Protein AF-A0A838UU83-F1 (afdb_monomer)

Structure (mmCIF, N/CA/C/O backbone):
data_AF-A0A838UU83-F1
#
_entry.id   AF-A0A838UU83-F1
#
loop_
_atom_site.group_PDB
_atom_site.id
_atom_site.type_symbol
_atom_site.label_atom_id
_atom_site.label_alt_id
_atom_site.label_comp_id
_atom_site.label_asym_id
_atom_site.label_entity_id
_atom_site.label_seq_id
_atom_site.pdbx_PDB_ins_code
_atom_site.Cartn_x
_atom_site.Cartn_y
_atom_site.Cartn_z
_atom_site.occupancy
_atom_site.B_iso_or_equiv
_atom_site.auth_seq_id
_atom_site.auth_comp_id
_atom_site.auth_asym_id
_atom_site.auth_atom_id
_atom_site.pdbx_PDB_m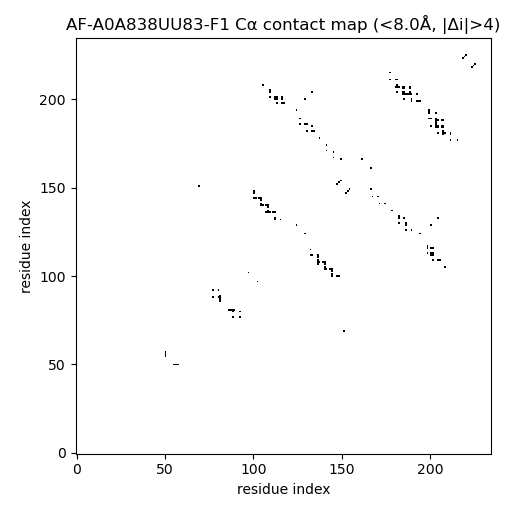odel_num
ATOM 1 N N . MET A 1 1 ? -20.419 -46.105 94.445 1.00 44.00 1 MET A N 1
ATOM 2 C CA . MET A 1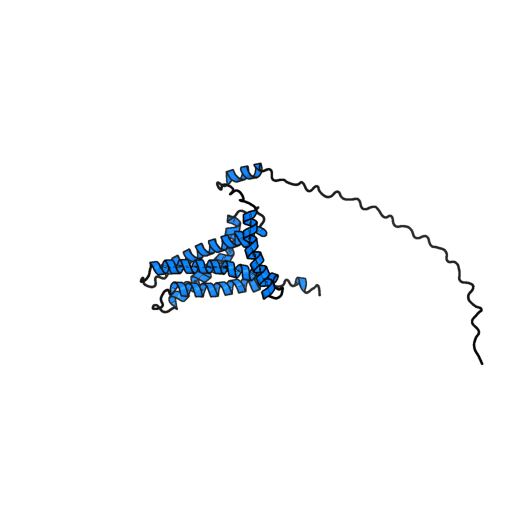 1 ? -21.006 -45.658 93.164 1.00 44.00 1 MET A CA 1
ATOM 3 C C . MET A 1 1 ? -21.723 -44.344 93.479 1.00 44.00 1 MET A C 1
ATOM 5 O O . MET A 1 1 ? -22.830 -44.403 93.978 1.00 44.00 1 MET A O 1
ATOM 9 N N . ARG A 1 2 ? -21.019 -43.233 93.752 1.00 50.91 2 ARG A N 1
ATOM 10 C CA . ARG A 1 2 ? -20.405 -42.215 92.862 1.00 50.91 2 ARG A CA 1
ATOM 11 C C . ARG A 1 2 ? -21.335 -41.775 91.721 1.00 50.91 2 ARG A C 1
ATOM 13 O O . ARG A 1 2 ? -21.784 -42.662 91.003 1.00 50.91 2 ARG A O 1
ATOM 20 N N . VAL A 1 3 ? -21.501 -40.445 91.600 1.00 49.56 3 VAL A N 1
ATOM 21 C CA . VAL A 1 3 ? -22.247 -39.595 90.633 1.00 49.56 3 VAL A CA 1
ATOM 22 C C . VAL A 1 3 ? -23.383 -38.810 91.341 1.00 49.56 3 VAL A C 1
ATOM 24 O O . VAL A 1 3 ? -24.413 -39.406 91.635 1.00 49.56 3 VAL A O 1
ATOM 27 N N . ASP A 1 4 ? -23.145 -37.632 91.953 1.00 54.00 4 ASP A N 1
ATOM 28 C CA . ASP A 1 4 ? -22.994 -36.224 91.444 1.00 54.00 4 ASP A CA 1
ATOM 29 C C . ASP A 1 4 ? -24.319 -35.461 91.734 1.00 54.00 4 ASP A C 1
ATOM 31 O O . ASP A 1 4 ? -25.368 -35.874 91.253 1.00 54.00 4 ASP A O 1
ATOM 35 N N . ASP A 1 5 ? -24.489 -34.476 92.630 1.00 55.25 5 A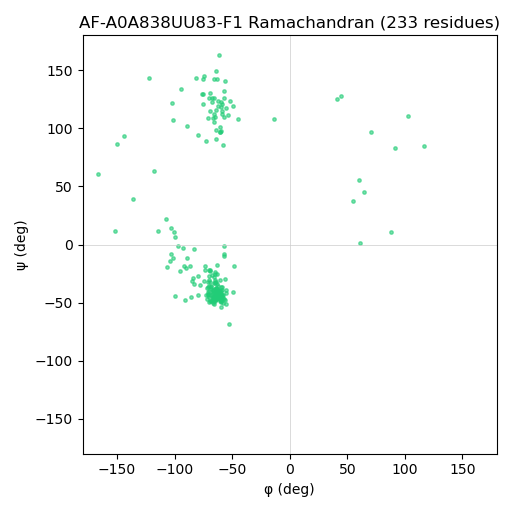SP A N 1
ATOM 36 C CA . ASP A 1 5 ? -23.785 -33.232 93.027 1.00 55.25 5 ASP A CA 1
ATOM 37 C C . ASP A 1 5 ? -23.616 -32.166 91.932 1.00 55.25 5 ASP A C 1
ATOM 39 O O . ASP A 1 5 ? -22.505 -31.734 91.667 1.00 55.25 5 ASP A O 1
ATOM 43 N N . GLU A 1 6 ? -24.715 -31.719 91.298 1.00 50.38 6 GLU A N 1
ATOM 44 C CA . GLU A 1 6 ? -24.680 -30.532 90.410 1.00 50.38 6 GLU A CA 1
ATOM 45 C C . GLU A 1 6 ? -25.988 -29.708 90.273 1.00 50.38 6 GLU A C 1
ATOM 47 O O . GLU A 1 6 ? -26.067 -28.808 89.442 1.00 50.38 6 GLU A O 1
ATOM 52 N N . THR A 1 7 ? -27.033 -29.901 91.088 1.00 53.72 7 THR A N 1
ATOM 53 C CA . THR A 1 7 ? -28.335 -29.218 90.857 1.00 53.72 7 THR A CA 1
ATOM 54 C C . THR A 1 7 ? -28.657 -28.018 91.752 1.00 53.72 7 THR A C 1
ATOM 56 O O . THR A 1 7 ? -29.792 -27.545 91.754 1.00 53.72 7 THR A O 1
ATOM 59 N N . ARG A 1 8 ? -27.692 -27.445 92.488 1.00 48.34 8 ARG A N 1
ATOM 60 C CA . ARG A 1 8 ? -28.005 -26.355 93.439 1.00 48.34 8 ARG A CA 1
ATOM 61 C C . ARG A 1 8 ? -27.056 -25.161 93.452 1.00 48.34 8 ARG A C 1
ATOM 63 O O . ARG A 1 8 ? -26.807 -24.610 94.516 1.00 48.34 8 ARG A O 1
ATOM 70 N N . LYS A 1 9 ? -26.556 -24.704 92.301 1.00 50.53 9 LYS A N 1
ATOM 71 C CA . LYS A 1 9 ? -25.885 -23.391 92.195 1.00 50.53 9 LYS A CA 1
ATOM 72 C C . LYS A 1 9 ? -26.058 -22.779 90.806 1.00 50.53 9 LYS A C 1
ATOM 74 O O . LYS A 1 9 ? -25.192 -22.951 89.962 1.00 50.53 9 LYS A O 1
ATOM 79 N N . ARG A 1 10 ? -27.156 -22.051 90.573 1.00 51.22 10 ARG A N 1
ATOM 80 C CA . ARG A 1 10 ? -27.273 -21.022 89.512 1.00 51.22 10 ARG A CA 1
ATOM 81 C C . ARG A 1 10 ? -28.525 -20.163 89.728 1.00 51.22 10 ARG A C 1
ATOM 83 O O . ARG A 1 10 ? -29.433 -20.092 88.913 1.00 51.22 10 ARG A O 1
ATOM 90 N N . GLN A 1 11 ? -28.554 -19.498 90.873 1.00 53.12 11 GLN A N 1
ATOM 91 C CA . GLN A 1 11 ? -29.286 -18.250 91.058 1.00 53.12 11 GLN A CA 1
ATOM 92 C C . GLN A 1 11 ? -28.248 -17.221 91.511 1.00 53.12 11 GLN A C 1
ATOM 94 O O . GLN A 1 11 ? -27.350 -17.574 92.272 1.00 53.12 11 GLN A O 1
ATOM 99 N N . VAL A 1 12 ? -28.403 -15.978 91.050 1.00 57.91 12 VAL A N 1
ATOM 100 C CA . VAL A 1 12 ? -27.569 -14.788 91.322 1.00 57.91 12 VAL A CA 1
ATOM 101 C C . VAL A 1 12 ? -26.422 -14.536 90.325 1.00 57.91 12 VAL A C 1
ATOM 103 O O . VAL A 1 12 ? -25.267 -14.831 90.601 1.00 57.91 12 VAL A O 1
ATOM 106 N N . VAL A 1 13 ? -26.749 -13.885 89.200 1.00 58.03 13 VAL A N 1
ATOM 107 C CA . VAL A 1 13 ? -25.916 -12.848 88.542 1.00 58.03 13 VAL A CA 1
ATOM 108 C C . VAL A 1 13 ? -26.903 -11.818 87.965 1.00 58.03 13 VAL A C 1
ATOM 110 O O . VAL A 1 13 ? -27.652 -12.125 87.048 1.00 58.03 13 VAL A O 1
ATOM 113 N N . SER A 1 14 ? -27.201 -10.763 88.724 1.00 60.84 14 SER A N 1
ATOM 114 C CA . SER A 1 14 ? -26.677 -9.396 88.559 1.00 60.84 14 SER A CA 1
ATOM 115 C C . SER A 1 14 ? -27.219 -8.676 87.315 1.00 60.84 14 SER A C 1
ATOM 117 O O . SER A 1 14 ? -26.734 -8.851 86.200 1.00 60.84 14 SER A O 1
ATOM 119 N N . GLN A 1 15 ? -28.259 -7.866 87.541 1.00 57.16 15 GLN A N 1
ATOM 120 C CA . GLN A 1 15 ? -28.757 -6.864 86.604 1.00 57.16 15 GLN A CA 1
ATOM 121 C C . GLN A 1 15 ? -27.666 -5.805 86.395 1.00 57.16 15 GLN A C 1
ATOM 123 O O . GLN A 1 15 ? -27.293 -5.104 87.334 1.00 57.16 15 GLN A O 1
ATOM 128 N N . MET A 1 16 ? -27.147 -5.702 85.170 1.00 55.59 16 MET A N 1
ATOM 129 C CA . MET A 1 16 ? -26.251 -4.616 84.776 1.00 55.59 16 MET A CA 1
ATOM 130 C C . MET A 1 16 ? -27.049 -3.351 84.410 1.00 55.59 16 MET A C 1
ATOM 132 O O . MET A 1 16 ? -28.100 -3.466 83.775 1.00 55.59 16 MET A O 1
ATOM 136 N N . PRO A 1 17 ? -26.546 -2.147 84.739 1.00 59.41 17 PRO A N 1
ATOM 137 C CA . PRO A 1 17 ? -27.129 -0.889 84.290 1.00 59.41 17 PRO A CA 1
ATOM 138 C C . PRO A 1 17 ? -26.894 -0.706 82.786 1.00 59.41 17 PRO A C 1
ATOM 140 O O . PRO A 1 17 ? -25.760 -0.756 82.309 1.00 59.41 17 PRO A O 1
ATOM 143 N N . THR A 1 18 ? -27.962 -0.463 82.032 1.00 63.06 18 THR A N 1
ATOM 144 C CA . THR A 1 18 ? -27.899 -0.072 80.620 1.00 63.06 18 THR A CA 1
ATOM 145 C C . THR A 1 18 ? -27.278 1.317 80.485 1.00 63.06 18 THR A C 1
ATOM 147 O O . THR A 1 18 ? -27.899 2.321 80.834 1.00 63.06 18 THR A O 1
ATOM 150 N N . ALA A 1 19 ? -26.050 1.371 79.971 1.00 59.06 19 ALA A N 1
ATOM 151 C CA . ALA A 1 19 ? -25.401 2.603 79.550 1.00 59.06 19 ALA A CA 1
ATOM 152 C C . ALA A 1 19 ? -26.121 3.184 78.319 1.00 59.06 19 ALA A C 1
ATOM 154 O O . ALA A 1 19 ? -26.316 2.502 77.312 1.00 59.06 19 ALA A O 1
ATOM 155 N N . HIS A 1 20 ? -26.518 4.451 78.416 1.00 66.69 20 HIS A N 1
ATOM 156 C CA . HIS A 1 20 ? -27.130 5.217 77.337 1.00 66.69 20 HIS A CA 1
ATOM 157 C C . HIS A 1 20 ? -26.062 5.532 76.279 1.00 66.69 20 HIS A C 1
ATOM 159 O O . HIS A 1 20 ? -25.162 6.336 76.511 1.00 66.69 20 HIS A O 1
ATOM 165 N N . VAL A 1 21 ? -26.145 4.886 75.116 1.00 70.50 21 VAL A N 1
ATOM 166 C CA . VAL A 1 21 ? -25.323 5.230 73.946 1.00 70.50 21 VAL A CA 1
ATOM 167 C C . VAL A 1 21 ? -25.902 6.511 73.326 1.00 70.50 21 VAL A C 1
ATOM 169 O O . VAL A 1 21 ? -27.119 6.568 73.120 1.00 70.50 21 VAL A O 1
ATOM 172 N N . PRO A 1 22 ? -25.102 7.558 73.058 1.00 67.81 22 PRO A N 1
ATOM 173 C CA . PRO A 1 22 ? -25.578 8.736 72.348 1.00 67.81 22 PRO A CA 1
ATOM 174 C C . PRO A 1 22 ? -25.725 8.411 70.856 1.00 67.81 22 PRO A C 1
ATOM 176 O O . PRO A 1 22 ? -24.818 7.866 70.228 1.00 67.81 22 PRO A O 1
ATOM 179 N N . VAL A 1 23 ? -26.896 8.729 70.308 1.00 70.00 23 VAL A N 1
ATOM 180 C CA . VAL A 1 23 ? -27.219 8.606 68.883 1.00 70.00 23 VAL A CA 1
ATOM 181 C C . VAL A 1 23 ? -26.374 9.626 68.109 1.00 70.00 23 VAL A C 1
ATOM 183 O O . VAL A 1 23 ? -26.459 10.814 68.423 1.00 70.00 23 VAL A O 1
ATOM 186 N N . PRO A 1 24 ? -25.548 9.218 67.129 1.00 61.06 24 PRO A N 1
ATOM 187 C CA . PRO A 1 24 ? -24.877 10.170 66.258 1.00 61.06 24 PRO A CA 1
ATOM 188 C C . PRO A 1 24 ? -25.908 10.831 65.339 1.00 61.06 24 PRO A C 1
ATOM 190 O O . PRO A 1 24 ? -26.722 10.154 64.711 1.00 61.06 24 PRO A O 1
ATOM 193 N N . ASP A 1 25 ? -25.856 12.158 65.289 1.00 65.94 25 ASP A N 1
ATOM 194 C CA . ASP A 1 25 ? -26.671 13.026 64.442 1.00 65.94 25 ASP A CA 1
ATOM 195 C C . ASP A 1 25 ? -26.434 12.675 62.962 1.00 65.94 25 ASP A C 1
ATOM 197 O O . ASP A 1 25 ? -25.437 13.063 62.345 1.00 65.94 25 ASP A O 1
ATOM 201 N N . VAL A 1 26 ? -27.323 11.862 62.390 1.00 62.97 26 VAL A N 1
ATOM 202 C CA . VAL A 1 26 ? -27.323 11.557 60.959 1.00 62.97 26 VAL A CA 1
ATOM 203 C C . VAL A 1 26 ? -27.986 12.733 60.254 1.00 62.97 26 VAL A C 1
ATOM 205 O O . VAL A 1 26 ? -29.207 12.790 60.121 1.00 62.97 26 VAL A O 1
ATOM 208 N N . MET A 1 27 ? -27.169 13.683 59.794 1.00 62.59 27 MET A N 1
ATOM 209 C CA . MET A 1 27 ? -27.617 14.664 58.809 1.00 62.59 27 MET A CA 1
ATOM 210 C C . MET A 1 27 ? -28.133 13.932 57.559 1.00 62.59 27 MET A C 1
ATOM 212 O O . MET A 1 27 ? -27.445 13.040 57.047 1.00 62.59 27 MET A O 1
ATOM 216 N N . PRO A 1 28 ? -29.320 14.284 57.035 1.00 67.06 28 PRO A N 1
ATOM 217 C CA . PRO A 1 28 ? -29.795 13.721 55.784 1.00 67.06 28 PRO A CA 1
ATOM 218 C C . PRO A 1 28 ? -28.879 14.170 54.633 1.00 67.06 28 PRO A C 1
ATOM 220 O O . PRO A 1 28 ? -28.428 15.318 54.620 1.00 67.06 28 PRO A O 1
ATOM 223 N N . PRO A 1 29 ? -28.601 13.301 53.646 1.00 61.19 29 PRO A N 1
ATOM 224 C CA . PRO A 1 29 ? -27.870 13.700 52.457 1.00 61.19 29 PRO A CA 1
ATOM 225 C C . PRO A 1 29 ? -28.709 14.710 51.672 1.00 61.19 29 PRO A C 1
ATOM 227 O O . PRO A 1 29 ? -29.737 14.379 51.079 1.00 61.19 29 PRO A O 1
ATOM 230 N N . GLU A 1 30 ? -28.251 15.955 51.684 1.00 53.06 30 GLU A N 1
ATOM 231 C CA . GLU A 1 30 ? -28.706 17.017 50.804 1.00 53.06 30 GLU A CA 1
ATOM 232 C C . GLU A 1 30 ? -28.509 16.555 49.352 1.00 53.06 30 GLU A C 1
ATOM 234 O O . GLU A 1 30 ? -27.392 16.359 48.865 1.00 53.06 30 GLU A O 1
ATOM 239 N N . LEU A 1 31 ? -29.626 16.291 48.673 1.00 53.84 31 LEU A N 1
ATOM 240 C CA . LEU A 1 31 ? -29.666 15.938 47.262 1.00 53.84 31 LEU A CA 1
ATOM 241 C C . LEU A 1 31 ? -29.153 17.128 46.447 1.00 53.84 31 LEU A C 1
ATOM 243 O O . LEU A 1 31 ? -29.896 18.060 46.144 1.00 53.84 31 LEU A O 1
ATOM 247 N N . VAL A 1 32 ? -27.878 17.072 46.067 1.00 56.34 32 VAL A N 1
ATOM 248 C CA . VAL A 1 32 ? -27.288 17.959 45.063 1.00 56.34 32 VAL A CA 1
ATOM 249 C C . VAL A 1 32 ? -28.123 17.835 43.780 1.00 56.34 32 VAL A C 1
ATOM 251 O O . VAL A 1 32 ? -28.183 16.745 43.202 1.00 56.34 32 VAL A O 1
ATOM 254 N N . PRO A 1 33 ? -28.775 18.908 43.296 1.00 49.81 33 PRO A N 1
ATOM 255 C CA . PRO A 1 33 ? -29.566 18.837 42.082 1.00 49.81 33 PRO A CA 1
ATOM 256 C C . PRO A 1 33 ? -28.632 18.557 40.906 1.00 49.81 33 PRO A C 1
ATOM 258 O O . PRO A 1 33 ? -27.797 19.376 40.515 1.00 49.81 33 PRO A O 1
ATOM 261 N N . THR A 1 34 ? -28.778 17.366 40.331 1.00 47.66 34 THR A N 1
ATOM 262 C CA . THR A 1 34 ? -28.104 16.957 39.106 1.00 47.66 34 THR A CA 1
ATOM 263 C C . THR A 1 34 ? -28.380 17.979 38.011 1.00 47.66 34 THR A C 1
ATOM 265 O O . THR A 1 34 ? -29.500 18.129 37.523 1.00 47.66 34 THR A O 1
ATOM 268 N N . ARG A 1 35 ? -27.311 18.692 37.654 1.00 47.50 35 ARG A N 1
ATOM 269 C CA . ARG A 1 35 ? -27.057 19.409 36.405 1.00 47.50 35 ARG A CA 1
ATOM 270 C C . ARG A 1 35 ? -28.042 19.008 35.301 1.00 47.50 35 ARG A C 1
ATOM 272 O O . ARG A 1 35 ? -27.937 17.919 34.741 1.00 47.50 35 ARG A O 1
ATOM 279 N N . LYS A 1 36 ? -28.972 19.913 34.970 1.00 45.03 36 LYS A N 1
ATOM 280 C CA . LYS A 1 36 ? -29.827 19.831 33.778 1.00 45.03 36 LYS A CA 1
ATOM 281 C C . LYS A 1 36 ? -28.965 19.446 32.571 1.00 45.03 36 LYS A C 1
ATOM 283 O O . LYS A 1 36 ? -28.195 20.269 32.073 1.00 45.03 36 LYS A O 1
ATOM 288 N N . LEU A 1 37 ? -29.112 18.214 32.087 1.00 44.28 37 LEU A N 1
ATOM 289 C CA . LEU A 1 37 ? -28.731 17.839 30.731 1.00 44.28 37 LEU A CA 1
ATOM 290 C C . LEU A 1 37 ? -29.632 18.646 29.797 1.00 44.28 37 LEU A C 1
ATOM 292 O O . LEU A 1 37 ? -30.751 18.257 29.477 1.00 44.28 37 LEU A O 1
ATOM 296 N N . ARG A 1 38 ? -29.157 19.835 29.418 1.00 42.41 38 ARG A N 1
ATOM 297 C CA . ARG A 1 38 ? -29.704 20.604 28.306 1.00 42.41 38 ARG A CA 1
ATOM 298 C C . ARG A 1 38 ? -29.536 19.716 27.075 1.00 42.41 38 ARG A C 1
ATOM 300 O O . ARG A 1 38 ? -28.431 19.589 26.556 1.00 42.41 38 ARG A O 1
ATOM 307 N N . SER A 1 39 ? -30.619 19.069 26.650 1.00 46.62 39 SER A N 1
ATOM 308 C CA . SER A 1 39 ? -30.691 18.402 25.357 1.00 46.62 39 SER A CA 1
ATOM 309 C C . SER A 1 39 ? -30.482 19.471 24.290 1.00 46.62 39 SER A C 1
ATOM 311 O O . SER A 1 39 ? -31.401 20.216 23.945 1.00 46.62 39 SER A O 1
ATOM 313 N N . ILE A 1 40 ? -29.252 19.602 23.808 1.00 44.59 40 ILE A N 1
ATOM 314 C CA . ILE A 1 40 ? -28.975 20.361 22.599 1.00 44.59 40 ILE A CA 1
ATOM 315 C C . ILE A 1 40 ? -29.512 19.486 21.468 1.00 44.59 40 ILE A C 1
ATOM 317 O O . ILE A 1 40 ? -28.822 18.605 20.964 1.00 44.59 40 ILE A O 1
ATOM 321 N N . ARG A 1 41 ? -30.795 19.669 21.133 1.00 46.22 41 ARG A N 1
ATOM 322 C CA . ARG A 1 41 ? -31.292 19.306 19.807 1.00 46.22 41 ARG A CA 1
ATOM 323 C C . ARG A 1 41 ? -30.515 20.192 18.836 1.00 46.22 41 ARG A C 1
ATOM 325 O O . ARG A 1 41 ? -30.627 21.409 18.977 1.00 46.22 41 ARG A O 1
ATOM 332 N N . PRO A 1 42 ? -29.737 19.638 17.896 1.00 46.56 42 PRO A N 1
ATOM 333 C CA . PRO A 1 42 ? -29.217 20.446 16.811 1.00 46.56 42 PRO A CA 1
ATOM 334 C C . PRO A 1 42 ? -30.427 20.891 15.986 1.00 46.56 42 PRO A C 1
ATOM 336 O O . PRO A 1 42 ? -31.076 20.091 15.313 1.00 46.56 42 PRO A O 1
ATOM 339 N N . THR A 1 43 ? -30.800 22.157 16.124 1.00 50.25 43 THR A N 1
ATOM 340 C CA . THR A 1 43 ? -31.717 22.831 15.212 1.00 50.25 43 THR A CA 1
ATOM 341 C C . THR A 1 43 ? -31.043 22.846 13.845 1.00 50.25 43 THR A C 1
ATOM 343 O O . THR A 1 43 ? -29.907 23.298 13.720 1.00 50.25 43 THR A O 1
ATOM 346 N N . GLY A 1 44 ? -31.708 22.289 12.826 1.00 45.12 44 GLY A N 1
ATOM 347 C CA . GLY A 1 44 ? -31.152 22.074 11.479 1.00 45.12 44 GLY A CA 1
ATOM 348 C C . GLY A 1 44 ? -30.623 23.332 10.774 1.00 45.12 44 GLY A C 1
ATOM 349 O O . GLY A 1 44 ? -29.952 23.227 9.752 1.00 45.12 44 GLY A O 1
ATOM 350 N N . GLU A 1 45 ? -30.856 24.510 11.344 1.00 48.47 45 GLU A N 1
ATOM 351 C CA . GLU A 1 45 ? -30.339 25.796 10.881 1.00 48.47 45 GLU A CA 1
ATOM 352 C C . GLU A 1 45 ? -28.820 25.933 11.094 1.00 48.47 45 GLU A C 1
ATOM 354 O O . GLU A 1 45 ? -28.120 26.417 10.205 1.00 48.47 45 GLU A O 1
ATOM 359 N N . ASP A 1 46 ? -28.261 25.381 12.179 1.00 41.94 46 ASP A N 1
ATOM 360 C CA . ASP A 1 46 ? -26.814 25.470 12.461 1.00 41.94 46 ASP A CA 1
ATOM 361 C C . ASP A 1 46 ? -25.974 24.641 11.474 1.00 41.94 46 ASP A C 1
ATOM 363 O O . ASP A 1 46 ? -24.787 24.895 11.255 1.00 41.94 46 ASP A O 1
ATOM 367 N N . THR A 1 47 ? -26.599 23.647 10.834 1.00 49.28 47 THR A N 1
ATOM 368 C CA . THR A 1 47 ? -25.942 22.787 9.835 1.00 49.28 47 THR A CA 1
ATOM 369 C C . THR A 1 47 ? -25.851 23.481 8.473 1.00 49.28 47 THR A C 1
ATOM 371 O O . THR A 1 47 ? -24.925 23.221 7.706 1.00 49.28 47 THR A O 1
ATOM 374 N N . LEU A 1 48 ? -26.778 24.402 8.186 1.00 47.66 48 LEU A N 1
ATOM 375 C CA . LEU A 1 48 ? -26.813 25.181 6.947 1.00 47.66 48 LEU A CA 1
ATOM 376 C C . LEU A 1 48 ? -25.796 26.330 6.958 1.00 47.66 48 LEU A C 1
ATOM 378 O O . LEU A 1 48 ? -25.178 26.605 5.932 1.00 47.66 48 LEU A O 1
ATOM 382 N N . VAL A 1 49 ? -25.549 26.953 8.113 1.00 49.72 49 VAL A N 1
ATOM 383 C CA . VAL A 1 49 ? -24.596 28.075 8.220 1.00 49.72 49 VAL A CA 1
ATOM 384 C C . VAL A 1 49 ? -23.139 27.607 8.071 1.00 49.72 49 VAL A C 1
ATOM 386 O O . VAL A 1 49 ? -22.337 28.271 7.417 1.00 49.72 49 VAL A O 1
ATOM 389 N N . LEU A 1 50 ? -22.793 26.420 8.584 1.00 42.00 50 LEU A N 1
ATOM 390 C CA . LEU A 1 50 ? -21.456 25.822 8.413 1.00 42.00 50 LEU A CA 1
ATOM 391 C C . LEU A 1 50 ? -21.198 25.279 6.993 1.00 42.00 50 LEU A C 1
ATOM 393 O O . LEU A 1 50 ? -20.042 25.170 6.579 1.00 42.00 50 LEU A O 1
ATOM 397 N N . ALA A 1 51 ? -22.251 24.980 6.225 1.00 42.75 51 ALA A N 1
ATOM 398 C CA . ALA A 1 51 ? -22.149 24.528 4.836 1.00 42.75 51 ALA A CA 1
ATOM 399 C C . ALA A 1 51 ? -21.700 25.645 3.876 1.00 42.75 51 ALA A C 1
ATOM 401 O O . ALA A 1 51 ? -20.966 25.379 2.924 1.00 42.75 51 ALA A O 1
ATOM 402 N N . GLY A 1 52 ? -22.074 26.899 4.152 1.00 39.97 52 GLY A N 1
ATOM 403 C CA . GLY A 1 52 ? -21.756 28.043 3.291 1.00 39.97 52 GLY A CA 1
ATOM 404 C C . GLY A 1 52 ? -20.272 28.430 3.253 1.00 39.97 52 GLY A C 1
ATOM 405 O O . GLY A 1 52 ? -19.825 29.020 2.276 1.00 39.97 52 GLY A O 1
ATOM 406 N N . ILE A 1 53 ? -19.488 28.072 4.277 1.00 43.81 53 ILE A N 1
ATOM 407 C CA . ILE A 1 53 ? -18.089 28.525 4.422 1.00 43.81 53 ILE A CA 1
ATOM 408 C C . ILE A 1 53 ? -17.086 27.546 3.779 1.00 43.81 53 ILE A C 1
ATOM 410 O O . ILE A 1 53 ? -15.958 27.927 3.481 1.00 43.81 53 ILE A O 1
ATOM 414 N N . SER A 1 54 ? -17.474 26.289 3.525 1.00 43.62 54 SER A N 1
ATOM 415 C CA . SER A 1 54 ? -16.538 25.256 3.045 1.00 43.62 54 SER A CA 1
ATOM 416 C C . SER A 1 54 ? -16.628 24.928 1.553 1.00 43.62 54 SER A C 1
ATOM 418 O O . SER A 1 54 ? -15.797 24.166 1.069 1.00 43.62 54 SER A O 1
ATOM 420 N N . GLY A 1 55 ? -17.620 25.450 0.817 1.00 35.62 55 GLY A N 1
ATOM 421 C CA . GLY A 1 55 ? -17.840 25.113 -0.602 1.00 35.62 55 GLY A CA 1
ATOM 422 C C . GLY A 1 55 ? -18.139 23.627 -0.866 1.00 35.62 55 GLY A C 1
ATOM 423 O O . GLY A 1 55 ? -18.331 23.225 -2.010 1.00 35.62 55 GLY A O 1
ATOM 424 N N . ILE A 1 56 ? -18.201 22.808 0.186 1.00 38.62 56 ILE A N 1
ATOM 425 C CA . ILE A 1 56 ? -18.539 21.393 0.145 1.00 38.62 56 ILE A CA 1
ATOM 426 C C . ILE A 1 56 ? -19.993 21.307 0.585 1.00 38.62 56 ILE A C 1
ATOM 428 O O . ILE A 1 56 ? -20.314 21.485 1.760 1.00 38.62 56 ILE A O 1
ATOM 432 N N . THR A 1 57 ? -20.888 21.042 -0.365 1.00 39.16 57 THR A N 1
ATOM 433 C CA . THR A 1 57 ? -22.278 20.705 -0.054 1.00 39.16 57 THR A CA 1
ATOM 434 C C . THR A 1 57 ? -22.290 19.566 0.971 1.00 39.16 57 THR A C 1
ATOM 436 O O . THR A 1 57 ? -21.692 18.520 0.688 1.00 39.16 57 THR A O 1
ATOM 439 N N . PRO A 1 58 ? -22.931 19.716 2.145 1.00 41.72 58 PRO A N 1
ATOM 440 C CA . PRO A 1 58 ? -23.113 18.604 3.059 1.00 41.72 58 PRO A CA 1
ATOM 441 C C . PRO A 1 58 ? -23.896 17.534 2.307 1.00 41.72 58 PRO A C 1
ATOM 443 O O . PRO A 1 58 ? -25.048 17.737 1.928 1.00 41.72 58 PRO A O 1
ATOM 446 N N . ILE A 1 59 ? -23.237 16.408 2.035 1.00 42.66 59 ILE A N 1
ATOM 447 C CA . ILE A 1 59 ? -23.893 15.246 1.449 1.00 42.66 59 ILE A CA 1
ATOM 448 C C . ILE A 1 59 ? -24.986 14.852 2.449 1.00 42.66 59 ILE A C 1
ATOM 450 O O . ILE A 1 59 ? -24.648 14.554 3.601 1.00 42.66 59 ILE A O 1
ATOM 454 N N . PRO A 1 60 ? -26.278 14.882 2.070 1.00 40.06 60 PRO A N 1
ATOM 455 C CA . PRO A 1 60 ? -27.337 14.448 2.963 1.00 40.06 60 PRO A CA 1
ATOM 456 C C . PRO A 1 60 ? -27.025 13.010 3.372 1.00 40.06 60 PRO A C 1
ATOM 458 O O . PRO A 1 60 ? -26.766 12.159 2.519 1.00 40.06 60 PRO A O 1
ATOM 461 N N . VAL A 1 61 ? -26.978 12.759 4.682 1.00 45.97 61 VAL A N 1
ATOM 462 C CA . VAL A 1 61 ? -26.793 11.418 5.239 1.00 45.97 61 VAL A CA 1
ATOM 463 C C . VAL A 1 61 ? -27.967 10.576 4.752 1.00 45.97 61 VAL A C 1
ATOM 465 O O . VAL A 1 61 ? -29.078 10.653 5.271 1.00 45.97 61 VAL A O 1
ATOM 468 N N . ARG A 1 62 ? -27.718 9.838 3.672 1.00 43.22 62 ARG A N 1
ATOM 469 C CA . ARG A 1 62 ? -28.663 8.939 3.028 1.00 43.22 62 ARG A CA 1
ATOM 470 C C . ARG A 1 62 ? -28.886 7.768 3.988 1.00 43.22 62 ARG A C 1
ATOM 472 O O . ARG A 1 62 ? -27.936 7.080 4.333 1.00 43.22 62 ARG A O 1
ATOM 479 N N . THR A 1 63 ? -30.122 7.675 4.480 1.00 46.62 63 THR A N 1
ATOM 480 C CA . THR A 1 63 ? -30.845 6.494 4.994 1.00 46.62 63 THR A CA 1
ATOM 481 C C . THR A 1 63 ? -30.098 5.479 5.875 1.00 46.62 63 THR A C 1
ATOM 483 O O . THR A 1 63 ? -29.127 4.842 5.488 1.00 46.62 63 THR A O 1
ATOM 486 N N . GLN A 1 64 ? -30.678 5.236 7.054 1.00 40.97 64 GLN A N 1
ATOM 487 C CA . GLN A 1 64 ? -30.329 4.218 8.055 1.00 40.97 64 GLN A CA 1
ATOM 488 C C . GLN A 1 64 ? -30.133 2.790 7.492 1.00 40.97 64 GLN A C 1
ATOM 490 O O . GLN A 1 64 ? -29.464 1.978 8.125 1.00 40.97 64 GLN A O 1
ATOM 495 N N . ASP A 1 65 ? -30.635 2.501 6.291 1.00 40.41 65 ASP A N 1
ATOM 496 C CA . ASP A 1 65 ? -30.464 1.226 5.586 1.00 40.41 65 ASP A CA 1
ATOM 497 C C . ASP A 1 65 ? -29.028 0.983 5.084 1.00 40.41 65 ASP A C 1
ATOM 499 O O . ASP A 1 65 ? -28.552 -0.154 5.121 1.00 40.41 65 ASP A O 1
ATOM 503 N N . ASP A 1 66 ? -28.270 2.037 4.748 1.00 46.00 66 ASP A N 1
ATOM 504 C CA . ASP A 1 66 ? -26.836 1.915 4.425 1.00 46.00 66 ASP A CA 1
ATOM 505 C C . ASP A 1 66 ? -26.020 1.512 5.671 1.00 46.00 66 ASP A C 1
ATOM 507 O O . ASP A 1 66 ? -24.988 0.846 5.575 1.00 46.00 66 ASP A O 1
ATOM 511 N N . LEU A 1 67 ? -26.525 1.849 6.867 1.00 48.06 67 LEU A N 1
ATOM 512 C CA . LEU A 1 67 ? -25.958 1.450 8.159 1.00 48.06 67 LEU A CA 1
ATOM 513 C C . LEU A 1 67 ? -26.141 -0.054 8.437 1.00 48.06 67 LEU A C 1
ATOM 515 O O . LEU A 1 67 ? -25.371 -0.654 9.191 1.00 48.06 67 LEU A O 1
ATOM 519 N N . ILE A 1 68 ? -27.177 -0.667 7.857 1.00 44.34 68 ILE A N 1
ATOM 520 C CA . ILE A 1 68 ? -27.526 -2.071 8.087 1.00 44.34 68 ILE A CA 1
ATOM 521 C C . ILE A 1 68 ? -26.624 -2.975 7.245 1.00 44.34 68 ILE A C 1
ATOM 523 O O . ILE A 1 68 ? -26.099 -3.950 7.787 1.00 44.34 68 ILE A O 1
ATOM 527 N N . ILE A 1 69 ? -26.381 -2.630 5.974 1.00 48.31 69 ILE A N 1
ATOM 528 C CA . ILE A 1 69 ? -25.547 -3.417 5.048 1.00 48.31 69 ILE A CA 1
ATOM 529 C C . ILE A 1 69 ? -24.091 -3.481 5.542 1.00 48.31 69 ILE A C 1
ATOM 531 O O . ILE A 1 69 ? -23.512 -4.570 5.607 1.00 48.31 69 ILE A O 1
ATOM 535 N N . ASP A 1 70 ? -23.543 -2.352 6.005 1.00 57.78 70 ASP A N 1
ATOM 536 C CA . ASP A 1 70 ? -22.153 -2.244 6.475 1.00 57.78 70 ASP A CA 1
ATOM 537 C C . ASP A 1 70 ? -21.888 -3.086 7.748 1.00 57.78 70 ASP A C 1
ATOM 539 O O . ASP A 1 70 ? -20.776 -3.568 7.974 1.00 57.78 70 ASP A O 1
ATOM 543 N N . ALA A 1 71 ? -22.920 -3.369 8.550 1.00 61.69 71 ALA A N 1
ATOM 544 C CA . ALA A 1 71 ? -22.794 -4.205 9.740 1.00 61.69 71 ALA A CA 1
ATOM 545 C C . ALA A 1 71 ? -23.038 -5.707 9.474 1.00 61.69 71 ALA A C 1
ATOM 547 O O . ALA A 1 71 ? -22.608 -6.537 10.272 1.00 61.69 71 ALA A O 1
ATOM 548 N N . VAL A 1 72 ? -23.711 -6.116 8.387 1.00 73.50 72 VAL A N 1
ATOM 549 C CA . VAL A 1 72 ? -24.020 -7.545 8.131 1.00 73.50 72 VAL A CA 1
ATOM 550 C C . VAL A 1 72 ? -22.769 -8.362 7.814 1.00 73.50 72 VAL A C 1
ATOM 552 O O . VAL A 1 72 ? -22.570 -9.415 8.427 1.00 73.50 72 VAL A O 1
ATOM 555 N N . TRP A 1 73 ? -21.912 -7.891 6.906 1.00 75.94 73 TRP A N 1
ATOM 556 C CA . TRP A 1 73 ? -20.665 -8.596 6.590 1.00 75.94 73 TRP A CA 1
ATOM 557 C C . TRP A 1 73 ? -19.731 -8.624 7.806 1.00 75.94 73 TRP A C 1
ATOM 559 O O . TRP A 1 73 ? -19.243 -9.692 8.164 1.00 75.94 73 TRP A O 1
ATOM 569 N N . PHE A 1 74 ? -19.547 -7.493 8.496 1.00 74.69 74 PHE A N 1
ATOM 570 C CA . PHE A 1 74 ? -18.671 -7.414 9.667 1.00 74.69 74 PHE A CA 1
ATOM 571 C C . PHE A 1 74 ? -19.152 -8.322 10.809 1.00 74.69 74 PHE A C 1
ATOM 573 O O . PHE A 1 74 ? -18.350 -9.028 11.420 1.00 74.69 74 PHE A O 1
ATOM 580 N N . ARG A 1 75 ? -20.471 -8.380 11.058 1.00 78.12 75 ARG A N 1
ATOM 581 C CA . ARG A 1 75 ? -21.079 -9.311 12.028 1.00 78.12 75 ARG A CA 1
ATOM 582 C C . ARG A 1 75 ? -20.905 -10.767 11.609 1.00 78.12 75 ARG A C 1
ATOM 584 O O . ARG A 1 75 ? -20.543 -11.590 12.444 1.00 78.12 75 ARG A O 1
ATOM 591 N N . SER A 1 76 ? -21.115 -11.081 10.330 1.00 83.62 76 SER A N 1
ATOM 592 C CA . SER A 1 76 ? -20.900 -12.430 9.787 1.00 83.62 76 SER A CA 1
ATOM 593 C C . SER A 1 76 ? -19.440 -12.862 9.922 1.00 83.62 76 SER A C 1
ATOM 595 O O . SER A 1 76 ? -19.161 -13.981 10.350 1.00 83.62 76 SER A O 1
ATOM 597 N N . PHE A 1 77 ? -18.510 -11.953 9.626 1.00 81.31 77 PHE A N 1
ATOM 598 C CA . PHE A 1 77 ? -17.077 -12.180 9.744 1.00 81.31 77 PHE A CA 1
ATOM 599 C C . PHE A 1 77 ? -16.650 -12.368 11.202 1.00 81.31 77 PHE A C 1
ATOM 601 O O . PHE A 1 77 ? -15.960 -13.335 11.512 1.00 81.31 77 PHE A O 1
ATOM 608 N N . HIS A 1 78 ? -17.126 -11.519 12.116 1.00 78.50 78 HIS A N 1
ATOM 609 C CA . HIS A 1 78 ? -16.877 -11.672 13.548 1.00 78.50 78 HIS A CA 1
ATOM 610 C C . HIS A 1 78 ? -17.431 -13.001 14.080 1.00 78.50 78 HIS A C 1
ATOM 612 O O . HIS A 1 78 ? -16.725 -13.725 14.769 1.00 78.50 78 HIS A O 1
ATOM 618 N N . ALA A 1 79 ? -18.671 -13.362 13.733 1.00 83.31 79 ALA A N 1
ATOM 619 C CA . ALA A 1 79 ? -19.291 -14.616 14.162 1.00 83.31 79 ALA A CA 1
ATOM 620 C C . ALA A 1 79 ? -18.592 -15.856 13.580 1.00 83.31 79 ALA A C 1
ATOM 622 O O . ALA A 1 79 ? -18.550 -16.913 14.210 1.00 83.31 79 ALA A O 1
ATOM 623 N N . TRP A 1 80 ? -18.058 -15.762 12.362 1.00 85.88 80 TRP A N 1
ATOM 624 C CA . TRP A 1 80 ? -17.202 -16.801 11.795 1.00 85.88 80 TRP A CA 1
ATOM 625 C C . TRP A 1 80 ? -15.873 -16.898 12.555 1.00 85.88 80 TRP A C 1
ATOM 627 O O . TRP A 1 80 ? -15.488 -17.988 12.975 1.00 85.88 80 TRP A O 1
ATOM 637 N N . LEU A 1 81 ? -15.217 -15.763 12.806 1.00 82.00 81 LEU A N 1
ATOM 638 C CA . LEU A 1 81 ? -13.943 -15.703 13.517 1.00 82.00 81 LEU A CA 1
ATOM 639 C C . LEU A 1 81 ? -14.063 -16.201 14.960 1.00 82.00 81 LEU A C 1
ATOM 641 O O . LEU A 1 81 ? -13.166 -16.875 15.459 1.00 82.00 81 LEU A O 1
ATOM 645 N N . ASP A 1 82 ? -15.157 -15.886 15.643 1.00 85.06 82 ASP A N 1
ATOM 646 C CA . ASP A 1 82 ? -15.387 -16.293 17.028 1.00 85.06 82 ASP A CA 1
ATOM 647 C C . ASP A 1 82 ? -15.561 -17.807 17.150 1.00 85.06 82 ASP A C 1
ATOM 649 O O . ASP A 1 82 ? -14.952 -18.437 18.018 1.00 85.06 82 ASP A O 1
ATOM 653 N N . ARG A 1 83 ? -16.264 -18.409 16.181 1.00 86.38 83 ARG A N 1
ATOM 654 C CA . ARG A 1 83 ? -16.354 -19.866 16.026 1.00 86.38 83 ARG A CA 1
ATOM 655 C C . ARG A 1 83 ? -14.997 -20.494 15.711 1.00 86.38 83 ARG A C 1
ATOM 657 O O . ARG A 1 83 ? -14.630 -21.481 16.337 1.00 86.38 83 ARG A O 1
ATOM 664 N N . ALA A 1 84 ? -14.238 -19.914 14.783 1.00 86.31 84 ALA A N 1
ATOM 665 C CA . ALA A 1 84 ? -12.939 -20.446 14.370 1.00 86.31 84 ALA A CA 1
ATOM 666 C C . ALA A 1 84 ? -11.853 -20.315 15.456 1.00 86.31 84 ALA A C 1
ATOM 668 O O . ALA A 1 84 ? -10.963 -21.154 15.553 1.00 86.31 84 ALA A O 1
ATOM 669 N N . SER A 1 85 ? -11.914 -19.261 16.273 1.00 83.19 85 SER A N 1
ATOM 670 C CA . SER A 1 85 ? -10.901 -18.941 17.290 1.00 83.19 85 SER A CA 1
ATOM 671 C C . SER A 1 85 ? -11.248 -19.424 18.703 1.00 83.19 85 SER A C 1
ATOM 673 O O . SER A 1 85 ? -10.451 -19.213 19.622 1.00 83.19 85 SER A O 1
ATOM 675 N N . GLY A 1 86 ? -12.417 -20.048 18.889 1.00 83.75 86 GLY A N 1
ATOM 676 C CA . GLY A 1 86 ? -12.879 -20.553 20.183 1.00 83.75 86 GLY A CA 1
ATOM 677 C C . GLY A 1 86 ? -13.111 -19.445 21.216 1.00 83.75 86 GLY A C 1
ATOM 678 O O . GLY A 1 86 ? -12.643 -19.564 22.347 1.00 83.75 86 GLY A O 1
ATOM 679 N N . GLY A 1 87 ? -13.762 -18.342 20.827 1.00 80.06 87 GLY A N 1
ATOM 680 C CA . GLY A 1 87 ? -14.081 -17.228 21.736 1.00 80.06 87 GLY A CA 1
ATOM 681 C C . GLY A 1 87 ? -12.989 -16.157 21.873 1.00 80.06 87 GLY A C 1
ATOM 682 O O . GLY A 1 87 ? -13.034 -15.322 22.777 1.00 80.06 87 GLY A O 1
ATOM 683 N N . ARG A 1 88 ? -11.954 -16.176 21.019 1.00 78.75 88 ARG A N 1
ATOM 684 C CA . ARG A 1 88 ? -10.836 -15.208 21.052 1.00 78.75 88 ARG A CA 1
ATOM 685 C C . ARG A 1 88 ? -10.963 -14.102 20.001 1.00 78.75 88 ARG A C 1
ATOM 687 O O . ARG A 1 88 ? -10.007 -13.338 19.821 1.00 78.75 88 ARG A O 1
ATOM 694 N N . ALA A 1 89 ? -12.116 -13.975 19.339 1.00 75.88 89 ALA A N 1
ATOM 695 C CA . ALA A 1 89 ? -12.311 -13.039 18.232 1.00 75.88 89 ALA A CA 1
ATOM 696 C C . ALA A 1 89 ? -11.965 -11.601 18.614 1.00 75.88 89 ALA A C 1
ATOM 698 O O . ALA A 1 89 ? -11.247 -10.943 17.872 1.00 75.88 89 ALA A O 1
ATOM 699 N N . ALA A 1 90 ? -12.350 -11.142 19.806 1.00 71.25 90 ALA A N 1
ATOM 700 C CA . ALA A 1 90 ? -12.082 -9.774 20.254 1.00 71.25 90 ALA A CA 1
ATOM 701 C C . ALA A 1 90 ? -10.586 -9.385 20.229 1.00 71.25 90 ALA A C 1
ATOM 703 O O . ALA A 1 90 ? -10.257 -8.223 20.000 1.00 71.25 90 ALA A O 1
ATOM 704 N N . LYS A 1 91 ? -9.665 -10.345 20.417 1.00 72.94 91 LYS A N 1
ATOM 705 C CA . LYS A 1 91 ? -8.209 -10.104 20.365 1.00 72.94 91 LYS A CA 1
ATOM 706 C C . LYS A 1 91 ? -7.648 -10.136 18.940 1.00 72.94 91 LYS A C 1
ATOM 708 O O . LYS A 1 91 ? -6.642 -9.488 18.671 1.00 72.94 91 LYS A O 1
ATOM 713 N N . LEU A 1 92 ? -8.270 -10.907 18.047 1.00 73.38 92 LEU A N 1
ATOM 714 C CA . LEU A 1 92 ? -7.810 -11.119 16.669 1.00 73.38 92 LEU A CA 1
ATOM 715 C C . LEU A 1 92 ? -8.494 -10.185 15.662 1.00 73.38 92 LEU A C 1
ATOM 717 O O . LEU A 1 92 ? -7.942 -9.925 14.597 1.00 73.38 92 LEU A O 1
ATOM 721 N N . MET A 1 93 ? -9.671 -9.659 15.998 1.00 75.81 93 MET A N 1
ATOM 722 C CA . MET A 1 93 ? -10.521 -8.888 15.094 1.00 75.81 93 MET A CA 1
ATOM 723 C C . MET A 1 93 ? -9.843 -7.628 14.540 1.00 75.81 93 MET A C 1
ATOM 725 O O . MET A 1 93 ? -9.909 -7.435 13.323 1.00 75.81 93 MET A O 1
ATOM 729 N N . PRO A 1 94 ? -9.151 -6.791 15.344 1.00 72.94 94 PRO A N 1
ATOM 730 C CA . PRO A 1 94 ? -8.486 -5.603 14.806 1.00 72.94 94 PRO A CA 1
ATOM 731 C C . PRO A 1 94 ? -7.367 -5.968 13.827 1.00 72.94 94 PRO A C 1
ATOM 733 O O . PRO A 1 94 ? -7.205 -5.317 12.800 1.00 72.94 94 PRO A O 1
ATOM 736 N N . LEU A 1 95 ? -6.632 -7.045 14.118 1.00 73.69 95 LEU A N 1
ATOM 737 C CA . LEU A 1 95 ? -5.563 -7.541 13.260 1.00 73.69 95 LEU A CA 1
ATOM 738 C C . LEU A 1 95 ? -6.108 -8.070 11.932 1.00 73.69 95 LEU A C 1
ATOM 740 O O . LEU A 1 95 ? -5.614 -7.705 10.871 1.00 73.69 95 LEU A O 1
ATOM 744 N N . LEU A 1 96 ? -7.119 -8.932 11.985 1.00 76.75 96 LEU A N 1
ATOM 745 C CA . LEU A 1 96 ? -7.687 -9.529 10.782 1.00 76.75 96 LEU A CA 1
ATOM 746 C C . LEU A 1 96 ? -8.416 -8.498 9.929 1.00 76.75 96 LEU A C 1
ATOM 748 O O . LEU A 1 96 ? -8.274 -8.526 8.714 1.00 76.75 96 LEU A O 1
ATOM 752 N N . SER A 1 97 ? -9.122 -7.547 10.542 1.00 75.00 97 SER A N 1
ATOM 753 C CA . SER A 1 97 ? -9.735 -6.437 9.804 1.00 75.00 97 SER A CA 1
ATOM 754 C C . SER A 1 97 ? -8.667 -5.573 9.131 1.00 75.00 97 SER A C 1
ATOM 756 O O . SER A 1 97 ? -8.804 -5.250 7.955 1.00 75.00 97 SER A O 1
ATOM 758 N N . PHE A 1 98 ? -7.564 -5.275 9.830 1.00 76.12 98 PHE A N 1
ATOM 759 C CA . PHE A 1 98 ? -6.420 -4.578 9.241 1.00 76.12 98 PHE A CA 1
ATOM 760 C C . PHE A 1 98 ? -5.812 -5.357 8.069 1.00 76.12 98 PHE A C 1
ATOM 762 O O . PHE A 1 98 ? -5.512 -4.763 7.039 1.00 76.12 98 PHE A O 1
ATOM 769 N N . LEU A 1 99 ? -5.668 -6.679 8.190 1.00 81.75 99 LEU A N 1
ATOM 770 C CA . LEU A 1 99 ? -5.082 -7.515 7.143 1.00 81.75 99 LEU A CA 1
ATOM 771 C C . LEU A 1 99 ? -6.012 -7.678 5.934 1.00 81.75 99 LEU A C 1
ATOM 773 O O . LEU A 1 99 ? -5.539 -7.673 4.806 1.00 81.75 99 LEU A O 1
ATOM 777 N N . VAL A 1 100 ? -7.323 -7.797 6.146 1.00 85.19 100 VAL A N 1
ATOM 778 C CA . VAL A 1 100 ? -8.314 -7.910 5.064 1.00 85.19 100 VAL A CA 1
ATOM 779 C C . VAL A 1 100 ? -8.436 -6.586 4.316 1.00 85.19 100 VAL A C 1
ATOM 781 O O . VAL A 1 100 ? -8.325 -6.556 3.092 1.00 85.19 100 VAL A O 1
ATOM 784 N N . ILE A 1 101 ? -8.611 -5.479 5.043 1.00 85.31 101 ILE A N 1
ATOM 785 C CA . ILE A 1 101 ? -8.734 -4.149 4.440 1.00 85.31 101 ILE A CA 1
ATOM 786 C C . ILE A 1 101 ? -7.404 -3.749 3.788 1.00 85.31 101 ILE A C 1
ATOM 788 O O . ILE A 1 101 ? -7.377 -3.400 2.609 1.00 85.31 101 ILE A O 1
ATOM 792 N N . GLY A 1 102 ? -6.286 -3.888 4.503 1.00 85.94 102 GLY A N 1
ATOM 793 C CA . GLY A 1 102 ? -4.951 -3.617 3.970 1.00 85.94 102 GLY A CA 1
ATOM 794 C C . GLY A 1 102 ? -4.593 -4.522 2.791 1.00 85.94 102 GLY A C 1
ATOM 795 O O . GLY A 1 102 ? -4.087 -4.038 1.785 1.00 85.94 102 GLY A O 1
ATOM 796 N N . GLY A 1 103 ? -4.938 -5.809 2.862 1.00 88.44 103 GLY A N 1
ATOM 797 C CA . GLY A 1 103 ? -4.736 -6.773 1.782 1.00 88.44 103 GLY A CA 1
ATOM 798 C C . GLY A 1 103 ? -5.524 -6.419 0.524 1.00 88.44 103 GLY A C 1
ATOM 799 O O . GLY A 1 103 ? -4.982 -6.504 -0.574 1.00 88.44 103 GLY A O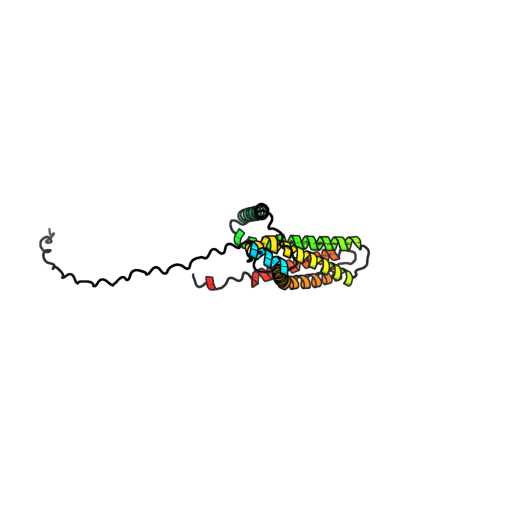 1
ATOM 800 N N . SER A 1 104 ? -6.765 -5.939 0.658 1.00 91.94 104 SER A N 1
ATOM 801 C CA . SER A 1 104 ? -7.542 -5.459 -0.494 1.00 91.94 104 SER A CA 1
ATOM 802 C C . SER A 1 104 ? -6.881 -4.257 -1.182 1.00 91.94 104 SER A C 1
ATOM 804 O O . SER A 1 104 ? -6.818 -4.201 -2.410 1.00 91.94 104 SER A O 1
ATOM 806 N N . ALA A 1 105 ? -6.298 -3.343 -0.401 1.00 91.62 105 ALA A N 1
ATOM 807 C CA . ALA A 1 105 ? -5.530 -2.227 -0.934 1.00 91.62 105 ALA A CA 1
ATOM 808 C C . ALA A 1 105 ? -4.246 -2.707 -1.632 1.00 91.62 105 ALA A C 1
ATOM 810 O O . ALA A 1 105 ? -3.946 -2.268 -2.739 1.00 91.62 105 ALA A O 1
ATOM 811 N N . SER A 1 106 ? -3.533 -3.676 -1.052 1.00 92.44 106 SER A N 1
ATOM 812 C CA . SER A 1 106 ? -2.370 -4.305 -1.687 1.00 92.44 106 SER A CA 1
ATOM 813 C C . SER A 1 106 ? -2.704 -4.978 -3.020 1.00 92.44 106 SER A C 1
ATOM 815 O O . SER A 1 106 ? -1.936 -4.850 -3.970 1.00 92.44 106 SER A O 1
ATOM 817 N N . VAL A 1 107 ? -3.849 -5.658 -3.123 1.00 94.62 107 VAL A N 1
ATOM 818 C CA . VAL A 1 107 ? -4.315 -6.237 -4.394 1.00 94.62 107 VAL A CA 1
ATOM 819 C C . VAL A 1 107 ? -4.570 -5.136 -5.420 1.00 94.62 107 VAL A C 1
ATOM 821 O O . VAL A 1 107 ? -4.106 -5.252 -6.551 1.00 94.62 107 VAL A O 1
ATOM 824 N N . LEU A 1 108 ? -5.233 -4.042 -5.030 1.00 95.56 108 LEU A N 1
ATOM 825 C CA . LEU A 1 108 ? -5.430 -2.886 -5.908 1.00 95.56 108 LEU A CA 1
ATOM 826 C C . LEU A 1 108 ? -4.090 -2.300 -6.389 1.00 95.56 108 LEU A C 1
ATOM 828 O O . LEU A 1 108 ? -3.943 -2.033 -7.579 1.00 95.56 108 LEU A O 1
ATOM 832 N N . ASN A 1 109 ? -3.103 -2.158 -5.497 1.00 95.38 109 ASN A N 1
ATOM 833 C CA . ASN A 1 109 ? -1.746 -1.717 -5.844 1.00 95.38 109 ASN A CA 1
ATOM 834 C C . ASN A 1 109 ? -1.137 -2.615 -6.936 1.00 95.38 109 ASN A C 1
ATOM 836 O O . ASN A 1 109 ? -0.710 -2.123 -7.980 1.00 95.38 109 ASN A O 1
ATOM 840 N N . LEU A 1 110 ? -1.177 -3.937 -6.739 1.00 94.62 110 LEU A N 1
ATOM 841 C CA . LEU A 1 110 ? -0.643 -4.904 -7.701 1.00 94.62 110 LEU A CA 1
ATOM 842 C C . LEU A 1 110 ? -1.380 -4.879 -9.040 1.00 94.62 110 LEU A C 1
ATOM 844 O O . LEU A 1 110 ? -0.729 -4.978 -10.075 1.00 94.62 110 LEU A O 1
ATOM 848 N N . VAL A 1 111 ? -2.704 -4.710 -9.043 1.00 95.56 111 VAL A N 1
ATOM 849 C CA . VAL A 1 111 ? -3.492 -4.582 -10.279 1.00 95.56 111 VAL A CA 1
ATOM 850 C C . VAL A 1 111 ? -3.081 -3.339 -11.064 1.00 95.56 111 VAL A C 1
ATOM 852 O O . VAL A 1 111 ? -2.912 -3.423 -12.277 1.00 95.56 111 VAL A O 1
ATOM 855 N N . ILE A 1 112 ? -2.878 -2.201 -10.392 1.00 94.75 112 ILE A N 1
ATOM 856 C CA . ILE A 1 112 ? -2.429 -0.966 -11.049 1.00 94.75 112 ILE A CA 1
ATOM 857 C C . ILE A 1 112 ? -1.034 -1.163 -11.651 1.00 94.75 112 ILE A C 1
ATOM 859 O O . ILE A 1 112 ? -0.823 -0.827 -12.814 1.00 94.75 112 ILE A O 1
ATOM 863 N N . ILE A 1 113 ? -0.097 -1.748 -10.898 1.00 92.25 113 ILE A N 1
ATOM 864 C CA . ILE A 1 113 ? 1.262 -2.016 -11.394 1.00 92.25 113 ILE A CA 1
ATOM 865 C C . ILE A 1 113 ? 1.241 -2.996 -12.558 1.00 92.25 113 ILE A C 1
ATOM 867 O O . ILE A 1 113 ? 1.891 -2.742 -13.565 1.00 92.25 113 ILE A O 1
ATOM 871 N N . PHE A 1 114 ? 0.464 -4.072 -12.458 1.00 92.06 114 PHE A N 1
ATOM 872 C CA . PHE A 1 114 ? 0.310 -5.040 -13.535 1.00 92.06 114 PHE A CA 1
ATOM 873 C C . PHE A 1 114 ? -0.283 -4.397 -14.791 1.00 92.06 114 PHE A C 1
ATOM 875 O O . PHE A 1 114 ? 0.235 -4.615 -15.878 1.00 92.06 114 PHE A O 1
ATOM 882 N N . ALA A 1 115 ? -1.318 -3.562 -14.661 1.00 92.38 115 ALA A N 1
ATOM 883 C CA . ALA A 1 115 ? -1.910 -2.863 -15.798 1.00 92.38 115 ALA A CA 1
ATOM 884 C C . ALA A 1 115 ? -0.913 -1.901 -16.468 1.00 92.38 115 ALA A C 1
ATOM 886 O O . ALA A 1 115 ? -0.802 -1.885 -17.693 1.00 92.38 115 ALA A O 1
ATOM 887 N N . LEU A 1 116 ? -0.159 -1.130 -15.676 1.00 90.06 116 LEU A N 1
ATOM 888 C CA . LEU A 1 116 ? 0.860 -0.207 -16.187 1.00 90.06 116 LEU A CA 1
ATOM 889 C C . LEU A 1 116 ? 2.032 -0.943 -16.852 1.00 90.06 116 LEU A C 1
ATOM 891 O O . LEU A 1 116 ? 2.515 -0.501 -17.894 1.00 90.06 116 LEU A O 1
ATOM 895 N N . ASP A 1 117 ? 2.461 -2.066 -16.278 1.00 85.31 117 ASP A N 1
ATOM 896 C CA . ASP A 1 117 ? 3.511 -2.928 -16.824 1.00 85.31 117 ASP A CA 1
ATOM 897 C C . ASP A 1 117 ? 3.057 -3.617 -18.123 1.00 85.31 117 ASP A C 1
ATOM 899 O O . ASP A 1 117 ? 3.779 -3.614 -19.120 1.00 85.31 117 ASP A O 1
ATOM 903 N N . PHE A 1 118 ? 1.815 -4.112 -18.161 1.00 86.94 118 PHE A N 1
ATOM 904 C CA . PHE A 1 118 ? 1.221 -4.761 -19.330 1.00 86.94 118 PHE A CA 1
ATOM 905 C C . PHE A 1 118 ? 1.128 -3.822 -20.539 1.00 86.94 118 PHE A C 1
ATOM 907 O O . PHE A 1 118 ? 1.477 -4.215 -21.649 1.00 86.94 118 PHE A O 1
ATOM 914 N N . ILE A 1 119 ? 0.723 -2.563 -20.334 1.00 86.88 119 ILE A N 1
ATOM 915 C CA . ILE A 1 119 ? 0.645 -1.551 -21.406 1.00 86.88 119 ILE A CA 1
ATOM 916 C C . ILE A 1 119 ? 2.040 -1.208 -21.973 1.00 86.88 119 ILE A C 1
ATOM 918 O O . ILE A 1 119 ? 2.154 -0.737 -23.103 1.00 86.88 119 ILE A O 1
ATOM 922 N N . ARG A 1 120 ? 3.112 -1.427 -21.201 1.00 78.81 120 ARG A N 1
ATOM 923 C CA . ARG A 1 120 ? 4.487 -0.992 -21.508 1.00 78.81 120 ARG A CA 1
ATOM 924 C C . ARG A 1 120 ? 5.406 -2.088 -22.053 1.00 78.81 120 ARG A C 1
ATOM 926 O O . ARG A 1 120 ? 6.507 -1.768 -22.506 1.00 78.81 120 ARG A O 1
ATOM 933 N N . HIS A 1 121 ? 5.013 -3.355 -21.998 1.00 69.44 121 HIS A N 1
ATOM 934 C CA . HIS A 1 121 ? 5.854 -4.461 -22.458 1.00 69.44 121 HIS A CA 1
ATOM 935 C C . HIS A 1 121 ? 6.068 -4.364 -23.991 1.00 69.44 121 HIS A C 1
ATOM 937 O O . HIS A 1 121 ? 5.065 -4.276 -24.701 1.00 69.44 121 HIS A O 1
ATOM 943 N N . PRO A 1 122 ? 7.308 -4.365 -24.550 1.00 60.31 122 PRO A N 1
ATOM 944 C CA . PRO A 1 122 ? 8.591 -4.813 -23.994 1.00 60.31 122 PRO A CA 1
ATOM 945 C C . PRO A 1 122 ? 9.647 -3.685 -23.870 1.00 60.31 122 PRO A C 1
ATOM 947 O O . PRO A 1 122 ? 10.692 -3.719 -24.521 1.00 60.31 122 PRO A O 1
ATOM 950 N N . MET A 1 123 ? 9.398 -2.656 -23.059 1.00 62.28 123 MET A N 1
ATOM 951 C CA . MET A 1 123 ? 10.424 -1.641 -22.771 1.00 62.28 123 MET A CA 1
ATOM 952 C C . MET A 1 123 ? 11.507 -2.185 -21.810 1.00 62.28 123 MET A C 1
ATOM 954 O O . MET A 1 123 ? 11.187 -2.966 -20.911 1.00 62.28 123 MET A O 1
ATOM 958 N N . PRO A 1 124 ? 12.787 -1.789 -21.962 1.00 66.56 124 PRO A N 1
ATOM 959 C CA . PRO A 1 124 ? 13.860 -2.168 -21.038 1.00 66.56 124 PRO A CA 1
ATOM 960 C C . PRO A 1 124 ? 13.605 -1.655 -19.610 1.00 66.56 124 PRO A C 1
ATOM 962 O O . PRO A 1 124 ? 12.788 -0.760 -19.401 1.00 66.56 124 PRO A O 1
ATOM 965 N N . LYS A 1 125 ? 14.328 -2.222 -18.628 1.00 70.25 125 LYS A N 1
ATOM 966 C CA . LYS A 1 125 ? 14.235 -1.889 -17.192 1.00 70.25 125 LYS A CA 1
ATOM 967 C C . LYS A 1 125 ? 14.520 -0.401 -16.920 1.00 70.25 125 LYS A C 1
ATOM 969 O O . LYS A 1 125 ? 15.641 -0.032 -16.579 1.00 70.25 125 LYS A O 1
ATOM 974 N N . ASP A 1 126 ? 13.505 0.445 -17.033 1.00 84.00 126 ASP A N 1
ATOM 975 C CA . ASP A 1 126 ? 13.578 1.849 -16.640 1.00 84.00 126 ASP A CA 1
ATOM 976 C C . ASP A 1 126 ? 13.188 1.990 -15.162 1.00 84.00 126 ASP A C 1
ATOM 978 O O . ASP A 1 126 ? 12.013 1.937 -14.786 1.00 84.00 126 ASP A O 1
ATOM 982 N N . LEU A 1 127 ? 14.205 2.148 -14.311 1.00 84.62 127 LEU A N 1
ATOM 983 C CA . LEU A 1 127 ? 14.040 2.264 -12.862 1.00 84.62 127 LEU A CA 1
ATOM 984 C C . LEU A 1 127 ? 13.269 3.532 -12.461 1.00 84.62 127 LEU A C 1
ATOM 986 O O . LEU A 1 127 ? 12.527 3.521 -11.475 1.00 84.62 127 LEU A O 1
ATOM 990 N N . VAL A 1 128 ? 13.410 4.619 -13.226 1.00 87.56 128 VAL A N 1
ATOM 991 C CA . VAL A 1 128 ? 12.722 5.888 -12.954 1.00 87.56 128 VAL A CA 1
ATOM 992 C C . VAL A 1 128 ? 11.231 5.714 -13.208 1.00 87.56 128 VAL A C 1
ATOM 994 O O . VAL A 1 128 ? 10.413 6.040 -12.348 1.00 87.56 128 VAL A O 1
ATOM 997 N N . LEU A 1 129 ? 10.869 5.133 -14.351 1.00 85.69 129 LEU A N 1
ATOM 998 C CA . LEU A 1 129 ? 9.471 4.857 -14.678 1.00 85.69 129 LEU A CA 1
ATOM 999 C C . LEU A 1 129 ? 8.851 3.835 -13.721 1.00 85.69 129 LEU A C 1
ATOM 1001 O O . LEU A 1 129 ? 7.727 4.054 -13.271 1.00 85.69 129 LEU A O 1
ATOM 1005 N N . HIS A 1 130 ? 9.583 2.778 -13.351 1.00 86.81 130 HIS A N 1
ATOM 1006 C CA . HIS A 1 130 ? 9.131 1.841 -12.321 1.00 86.81 130 HIS A CA 1
ATOM 1007 C C . HIS A 1 130 ? 8.839 2.566 -11.004 1.00 86.81 130 HIS A C 1
ATOM 1009 O O . HIS A 1 130 ? 7.767 2.390 -10.435 1.00 86.81 130 HIS A O 1
ATOM 1015 N N . THR A 1 131 ? 9.744 3.438 -10.553 1.00 90.62 131 THR A N 1
ATOM 1016 C CA . THR A 1 131 ? 9.553 4.208 -9.317 1.00 90.62 131 THR A CA 1
ATOM 1017 C C . THR A 1 131 ? 8.316 5.100 -9.387 1.00 90.62 131 THR A C 1
ATOM 1019 O O . THR A 1 131 ? 7.543 5.139 -8.432 1.00 90.62 131 THR A O 1
ATOM 1022 N N . ILE A 1 132 ? 8.090 5.785 -10.513 1.00 91.12 132 ILE A N 1
ATOM 1023 C CA . ILE A 1 132 ? 6.906 6.634 -10.713 1.00 91.12 132 ILE A CA 1
ATOM 1024 C C . ILE A 1 132 ? 5.624 5.796 -10.645 1.00 91.12 132 ILE A C 1
ATOM 1026 O O . ILE A 1 132 ? 4.668 6.186 -9.977 1.00 91.12 132 ILE A O 1
ATOM 1030 N N . TYR A 1 133 ? 5.598 4.630 -11.289 1.00 90.19 133 TYR A N 1
ATOM 1031 C CA . TYR A 1 133 ? 4.439 3.736 -11.267 1.00 90.19 133 TYR A CA 1
ATOM 1032 C C . TYR A 1 133 ? 4.182 3.150 -9.887 1.00 90.19 133 TYR A C 1
ATOM 1034 O O . TYR A 1 133 ? 3.047 3.197 -9.415 1.00 90.19 133 TYR A O 1
ATOM 1042 N N . SER A 1 134 ? 5.231 2.684 -9.210 1.00 90.00 134 SER A N 1
ATOM 1043 C CA . SER A 1 134 ? 5.170 2.218 -7.826 1.00 90.00 134 SER A CA 1
ATOM 1044 C C . SER A 1 134 ? 4.674 3.317 -6.889 1.00 90.00 134 SER A C 1
ATOM 1046 O O . SER A 1 134 ? 3.843 3.038 -6.026 1.00 90.00 134 SER A O 1
ATOM 1048 N N . ALA A 1 135 ? 5.091 4.570 -7.086 1.00 92.81 135 ALA A N 1
ATOM 1049 C CA . ALA A 1 135 ? 4.603 5.704 -6.306 1.00 92.81 135 ALA A CA 1
ATOM 1050 C C . ALA A 1 135 ? 3.110 5.954 -6.558 1.00 92.81 135 ALA A C 1
ATOM 1052 O O . ALA A 1 135 ? 2.334 5.964 -5.608 1.00 92.81 135 ALA A O 1
ATOM 1053 N N . ILE A 1 136 ? 2.680 6.061 -7.820 1.00 92.75 136 ILE A N 1
ATOM 1054 C CA . ILE A 1 136 ? 1.271 6.294 -8.179 1.00 92.75 136 ILE A CA 1
ATOM 1055 C C . ILE A 1 136 ? 0.372 5.166 -7.658 1.00 92.75 136 ILE A C 1
ATOM 1057 O O . ILE A 1 136 ? -0.640 5.433 -7.011 1.00 92.75 136 ILE A O 1
ATOM 1061 N N . ALA A 1 137 ? 0.735 3.905 -7.905 1.00 93.38 137 ALA A N 1
ATOM 1062 C CA . ALA A 1 137 ? -0.047 2.756 -7.455 1.00 93.38 137 ALA A CA 1
ATOM 1063 C C . ALA A 1 137 ? -0.149 2.700 -5.928 1.00 93.38 137 ALA A C 1
ATOM 1065 O O . ALA A 1 137 ? -1.213 2.393 -5.385 1.00 93.38 137 ALA A O 1
ATOM 1066 N N . THR A 1 138 ? 0.942 3.031 -5.230 1.00 91.25 138 THR A N 1
ATOM 1067 C CA . THR A 1 138 ? 0.954 3.040 -3.767 1.00 91.25 138 THR A CA 1
ATOM 1068 C C . THR A 1 138 ? 0.137 4.197 -3.208 1.00 91.25 138 THR A C 1
ATOM 1070 O O . THR A 1 138 ? -0.636 3.951 -2.291 1.00 91.25 138 THR A O 1
ATOM 1073 N N . GLU A 1 139 ? 0.198 5.400 -3.782 1.00 92.81 139 GLU A N 1
ATOM 1074 C CA . GLU A 1 139 ? -0.655 6.531 -3.384 1.00 92.81 139 GLU A CA 1
ATOM 1075 C C . GLU A 1 139 ? -2.146 6.222 -3.581 1.00 92.81 139 GLU A C 1
ATOM 1077 O O . GLU A 1 139 ? -2.947 6.362 -2.654 1.00 92.81 139 GLU A O 1
ATOM 1082 N N . VAL A 1 140 ? -2.532 5.703 -4.753 1.00 94.00 140 VAL A N 1
ATOM 1083 C CA . VAL A 1 140 ? -3.925 5.305 -5.030 1.00 94.00 140 VAL A CA 1
ATOM 1084 C C . VAL A 1 140 ? -4.387 4.227 -4.048 1.00 94.00 140 VAL A C 1
ATOM 1086 O O . VAL A 1 140 ? -5.476 4.318 -3.477 1.00 94.00 140 VAL A O 1
ATOM 1089 N N . SER A 1 141 ? -3.539 3.230 -3.792 1.00 93.12 141 SER A N 1
ATOM 1090 C CA . SER A 1 141 ? -3.795 2.195 -2.792 1.00 93.12 141 SER A CA 1
ATOM 1091 C C . SER A 1 141 ? -3.905 2.764 -1.376 1.00 93.12 141 SER A C 1
ATOM 1093 O O . SER A 1 141 ? -4.692 2.245 -0.585 1.00 93.12 141 SER A O 1
ATOM 1095 N N . LEU A 1 142 ? -3.129 3.790 -1.025 1.00 89.62 142 LEU A N 1
ATOM 1096 C CA . LEU A 1 142 ? -3.144 4.407 0.300 1.00 89.62 142 LEU A CA 1
ATOM 1097 C C . LEU A 1 142 ? -4.448 5.163 0.536 1.00 89.62 142 LEU A C 1
ATOM 1099 O O . LEU A 1 142 ? -5.068 5.006 1.589 1.00 89.62 142 LEU A O 1
ATOM 1103 N N . ILE A 1 143 ? -4.895 5.915 -0.472 1.00 90.62 143 ILE A N 1
ATOM 1104 C CA . ILE A 1 143 ? -6.180 6.616 -0.465 1.00 90.62 143 ILE A CA 1
ATOM 1105 C C . ILE A 1 143 ? -7.321 5.603 -0.368 1.00 90.62 143 ILE A C 1
ATOM 1107 O O . ILE A 1 143 ? -8.209 5.769 0.465 1.00 90.62 143 ILE A O 1
ATOM 1111 N N . TYR A 1 144 ? -7.277 4.518 -1.145 1.00 91.81 144 TYR A N 1
ATOM 1112 C CA . TYR A 1 144 ? -8.267 3.443 -1.063 1.00 91.81 144 TYR A CA 1
ATOM 1113 C C . TYR A 1 144 ? -8.306 2.799 0.333 1.00 91.81 144 TYR A C 1
ATOM 1115 O O . TYR A 1 144 ? -9.375 2.666 0.932 1.00 91.81 144 TYR A O 1
ATOM 1123 N N . ASN A 1 145 ? -7.139 2.476 0.899 1.00 89.56 145 ASN A N 1
ATOM 1124 C CA . ASN A 1 145 ? -7.024 1.925 2.249 1.00 89.56 145 ASN A CA 1
ATOM 1125 C C . ASN A 1 145 ? -7.571 2.898 3.308 1.00 89.56 145 ASN A C 1
ATOM 1127 O O . ASN A 1 145 ? -8.263 2.486 4.241 1.00 89.56 145 ASN A O 1
ATOM 1131 N N . PHE A 1 146 ? -7.298 4.196 3.156 1.00 86.88 146 PHE A N 1
ATOM 1132 C CA . PHE A 1 146 ? -7.851 5.238 4.012 1.00 86.88 146 PHE A CA 1
ATOM 1133 C C . PHE A 1 146 ? -9.372 5.323 3.884 1.00 86.88 146 PHE A C 1
ATOM 1135 O O . PHE A 1 146 ? -10.049 5.340 4.904 1.00 86.88 146 PHE A O 1
ATOM 1142 N N . MET A 1 147 ? -9.926 5.331 2.669 1.00 86.25 147 MET A N 1
ATOM 1143 C CA . MET A 1 147 ? -11.374 5.399 2.444 1.00 86.25 147 MET A CA 1
ATOM 1144 C C . MET A 1 147 ? -12.099 4.213 3.079 1.00 86.25 147 MET A C 1
ATOM 1146 O O . MET A 1 147 ? -13.126 4.405 3.732 1.00 86.25 147 MET A O 1
ATOM 1150 N N . LEU A 1 148 ? -11.547 3.002 2.946 1.00 84.19 148 LEU A N 1
ATOM 1151 C CA . LEU A 1 148 ? -12.088 1.821 3.611 1.00 84.19 148 LEU A CA 1
ATOM 1152 C C . LEU A 1 148 ? -11.981 1.938 5.136 1.00 84.19 148 LEU A C 1
ATOM 1154 O O . LEU A 1 148 ? -12.970 1.724 5.830 1.00 84.19 148 LEU A O 1
ATOM 1158 N N . ASN A 1 149 ? -10.825 2.324 5.681 1.00 79.88 149 ASN A N 1
ATOM 1159 C CA . ASN A 1 149 ? -10.670 2.452 7.132 1.00 79.88 149 ASN A CA 1
ATOM 1160 C C . ASN A 1 149 ? -11.494 3.605 7.733 1.00 79.88 149 ASN A C 1
ATOM 1162 O O . ASN A 1 149 ? -12.039 3.452 8.822 1.00 79.88 149 ASN A O 1
ATOM 1166 N N . ASP A 1 150 ? -11.633 4.744 7.054 1.00 80.44 150 ASP A N 1
ATOM 1167 C CA . ASP A 1 150 ? -12.475 5.864 7.501 1.00 80.44 150 ASP A CA 1
ATOM 1168 C C . ASP A 1 150 ? -13.953 5.466 7.473 1.00 80.44 150 ASP A C 1
ATOM 1170 O O . ASP A 1 150 ? -14.686 5.759 8.418 1.00 80.44 150 ASP A O 1
ATOM 1174 N N . ARG A 1 151 ? -14.384 4.739 6.429 1.00 76.88 151 ARG A N 1
ATOM 1175 C CA . ARG A 1 151 ? -15.770 4.283 6.289 1.00 76.88 151 ARG A CA 1
ATOM 1176 C C . ARG A 1 151 ? -16.130 3.161 7.262 1.00 76.88 151 ARG A C 1
ATOM 1178 O O . ARG A 1 151 ? -17.190 3.240 7.878 1.00 76.88 151 ARG A O 1
ATOM 1185 N N . PHE A 1 152 ? -15.283 2.139 7.385 1.00 69.00 152 PHE A N 1
ATOM 1186 C CA . PHE A 1 152 ? -15.594 0.906 8.115 1.00 69.00 152 PHE A CA 1
ATOM 1187 C C . PHE A 1 152 ? -15.003 0.870 9.525 1.00 69.00 152 PHE A C 1
ATOM 1189 O O . PHE A 1 152 ? -15.693 0.497 10.468 1.00 69.00 152 PHE A O 1
ATOM 1196 N N . THR A 1 153 ? -13.741 1.268 9.691 1.00 64.88 153 THR A N 1
ATOM 1197 C CA . THR A 1 153 ? -13.015 1.093 10.959 1.00 64.88 153 THR A CA 1
ATOM 1198 C C . THR A 1 153 ? -13.270 2.247 11.922 1.00 64.88 153 THR A C 1
ATOM 1200 O O . THR A 1 153 ? -13.525 2.023 13.099 1.00 64.88 153 THR A O 1
ATOM 1203 N N . PHE A 1 154 ? -13.215 3.493 11.451 1.00 61.66 154 PHE A N 1
ATOM 1204 C CA . PHE A 1 154 ? -13.177 4.665 12.330 1.00 61.66 154 PHE A CA 1
ATOM 1205 C C . PHE A 1 154 ? -14.496 5.426 12.439 1.00 61.66 154 PHE A C 1
ATOM 1207 O O . PHE A 1 154 ? -14.664 6.201 13.380 1.00 61.66 154 PHE A O 1
ATOM 1214 N N . ARG A 1 155 ? -15.467 5.177 11.558 1.00 63.03 155 ARG A N 1
ATOM 1215 C CA . ARG A 1 155 ? -16.752 5.895 11.569 1.00 63.03 155 ARG A CA 1
ATOM 1216 C C . ARG A 1 155 ? -17.574 5.673 12.844 1.00 63.03 155 ARG A C 1
ATOM 1218 O O . ARG A 1 155 ? -18.352 6.544 13.212 1.00 63.03 155 ARG A O 1
ATOM 1225 N N . ALA A 1 156 ? -17.366 4.547 13.533 1.00 57.62 156 ALA A N 1
ATOM 1226 C CA . ALA A 1 156 ? -17.982 4.248 14.830 1.00 57.62 156 ALA A CA 1
ATOM 1227 C C . ALA A 1 156 ? -17.191 4.792 16.039 1.00 57.62 156 ALA A C 1
ATOM 1229 O O . ALA A 1 156 ? -17.738 4.899 17.131 1.00 57.62 156 ALA A O 1
ATOM 1230 N N . LEU A 1 157 ? -15.906 5.113 15.856 1.00 55.16 157 LEU A N 1
ATOM 1231 C CA . LEU A 1 157 ? -14.972 5.491 16.928 1.00 55.16 157 LEU A CA 1
ATOM 1232 C C . LEU A 1 157 ? -14.634 6.986 16.939 1.00 55.16 157 LEU A C 1
ATOM 1234 O O . LEU A 1 157 ? -14.124 7.495 17.936 1.00 55.16 157 LEU A O 1
ATOM 1238 N N . VAL A 1 158 ? -14.860 7.690 15.830 1.00 57.16 158 VAL A N 1
ATOM 1239 C CA . VAL A 1 158 ? -14.439 9.079 15.663 1.00 57.16 158 VAL A CA 1
ATOM 1240 C C . VAL A 1 158 ? -15.618 10.018 15.855 1.00 57.16 158 VAL A C 1
ATOM 1242 O O . VAL A 1 158 ? -16.590 9.985 15.105 1.00 57.16 158 VAL A O 1
ATOM 1245 N N . ASP A 1 159 ? -15.474 10.919 16.827 1.00 57.12 159 ASP A N 1
ATOM 1246 C CA . ASP A 1 159 ? -16.309 12.107 16.954 1.00 57.12 159 ASP A CA 1
ATOM 1247 C C . ASP A 1 159 ? -16.381 12.827 15.600 1.00 57.12 159 ASP A C 1
ATOM 1249 O O . ASP A 1 159 ? -15.368 13.318 15.084 1.00 57.12 159 ASP A O 1
ATOM 1253 N N . MET A 1 160 ? -17.592 12.951 15.049 1.00 61.75 160 MET A N 1
ATOM 1254 C CA . MET A 1 160 ? -17.898 13.617 13.769 1.00 61.75 160 MET A CA 1
ATOM 1255 C C . MET A 1 160 ? -17.444 15.092 13.704 1.00 61.75 160 MET A C 1
ATOM 1257 O O . MET A 1 160 ? -17.614 15.755 12.687 1.00 61.75 160 MET A O 1
ATOM 1261 N N . ARG A 1 161 ? -16.853 15.624 14.780 1.00 63.88 161 ARG A N 1
ATOM 1262 C CA . ARG A 1 161 ? -16.365 17.002 14.901 1.00 63.88 161 ARG A CA 1
ATOM 1263 C C . ARG A 1 161 ? -15.077 17.277 14.115 1.00 63.88 161 ARG A C 1
ATOM 1265 O O . ARG A 1 161 ? -14.753 18.440 13.902 1.00 63.88 161 ARG A O 1
ATOM 1272 N N . ARG A 1 162 ? -14.310 16.253 13.712 1.00 73.31 162 ARG A N 1
ATOM 1273 C CA . ARG A 1 162 ? -13.047 16.435 12.961 1.00 73.31 162 ARG A CA 1
ATOM 1274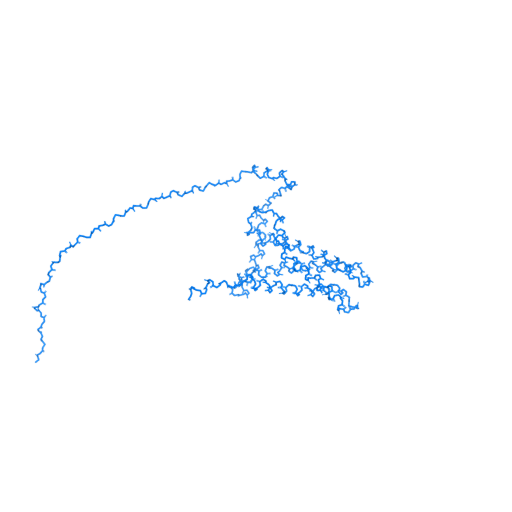 C C . ARG A 1 162 ? -13.272 16.345 11.454 1.00 73.31 162 ARG A C 1
ATOM 1276 O O . ARG A 1 162 ? -13.900 15.396 10.986 1.00 73.31 162 ARG A O 1
ATOM 1283 N N . SER A 1 163 ? -12.696 17.284 10.700 1.00 81.06 163 SER A N 1
ATOM 1284 C CA . SER A 1 163 ? -12.791 17.300 9.237 1.00 81.06 163 SER A CA 1
ATOM 1285 C C . SER A 1 163 ? -12.114 16.076 8.611 1.00 81.06 163 SER A C 1
ATOM 1287 O O . SER A 1 163 ? -11.138 15.539 9.141 1.00 81.06 163 SER A O 1
ATOM 1289 N N . TRP A 1 164 ? -12.627 15.633 7.462 1.00 79.31 164 TRP A N 1
ATOM 1290 C CA . TRP A 1 164 ? -12.117 14.468 6.730 1.00 79.31 164 TRP A CA 1
ATOM 1291 C C . TRP A 1 164 ? -10.616 14.587 6.415 1.00 79.31 164 TRP A C 1
ATOM 1293 O O . TRP A 1 164 ? -9.859 13.639 6.614 1.00 79.31 164 TRP A O 1
ATOM 1303 N N . LEU A 1 165 ? -10.159 15.792 6.053 1.00 80.19 165 LEU A N 1
ATOM 1304 C CA . LEU A 1 165 ? -8.751 16.069 5.769 1.00 80.19 165 LEU A CA 1
ATOM 1305 C C . LEU A 1 165 ? -7.842 15.852 6.990 1.00 80.19 165 LEU A C 1
ATOM 1307 O O . LEU A 1 165 ? -6.767 15.274 6.862 1.00 80.19 165 LEU A O 1
ATOM 1311 N N . GLN A 1 166 ? -8.271 16.247 8.194 1.00 81.00 166 GLN A N 1
ATOM 1312 C CA . GLN A 1 166 ? -7.483 16.012 9.412 1.00 81.00 166 GLN A CA 1
ATOM 1313 C C . GLN A 1 166 ? -7.339 14.520 9.736 1.00 81.00 166 GLN A C 1
ATOM 1315 O O . GLN A 1 166 ? -6.313 14.104 10.282 1.00 81.00 166 GLN A O 1
ATOM 1320 N N . ARG A 1 167 ? -8.358 13.711 9.418 1.00 81.88 167 ARG A N 1
ATOM 1321 C CA . ARG A 1 167 ? -8.301 12.248 9.563 1.00 81.88 167 ARG A CA 1
ATOM 1322 C C . ARG A 1 167 ? -7.364 11.642 8.522 1.00 81.88 167 ARG A C 1
ATOM 1324 O O . ARG A 1 167 ? -6.517 10.830 8.880 1.00 81.88 167 ARG A O 1
ATOM 1331 N N . CYS A 1 168 ? -7.450 12.127 7.284 1.00 81.00 168 CYS A N 1
ATOM 1332 C CA . CYS A 1 168 ? -6.579 11.739 6.181 1.00 81.00 168 CYS A CA 1
ATOM 1333 C C . CYS A 1 168 ? -5.098 11.995 6.501 1.00 81.00 168 CYS A C 1
ATOM 1335 O O . CYS A 1 168 ? -4.295 11.070 6.422 1.00 81.00 168 CYS A O 1
ATOM 1337 N N . ILE A 1 169 ? -4.737 13.196 6.969 1.00 81.81 169 ILE A N 1
ATOM 1338 C CA . ILE A 1 169 ? -3.348 13.550 7.319 1.00 81.81 169 ILE A CA 1
ATOM 1339 C C . ILE A 1 169 ? -2.812 12.674 8.459 1.00 81.81 169 ILE A C 1
ATOM 1341 O O . ILE A 1 169 ? -1.691 12.172 8.389 1.00 81.81 169 ILE A O 1
ATOM 1345 N N . ARG A 1 170 ? -3.613 12.446 9.510 1.00 80.88 170 ARG A N 1
ATOM 1346 C CA . ARG A 1 170 ? -3.211 11.566 10.622 1.00 80.88 170 ARG A CA 1
ATOM 1347 C C . ARG A 1 170 ? -3.011 10.119 10.186 1.00 80.88 170 ARG A C 1
ATOM 1349 O O . ARG A 1 170 ? -2.164 9.446 10.762 1.00 80.88 170 ARG A O 1
ATOM 1356 N N . PHE A 1 171 ? -3.778 9.656 9.203 1.00 80.19 171 PHE A N 1
ATOM 1357 C CA . PHE A 1 171 ? -3.599 8.337 8.609 1.00 80.19 171 PHE A CA 1
ATOM 1358 C C . PHE A 1 171 ? -2.346 8.283 7.722 1.00 80.19 171 PHE A C 1
ATOM 1360 O O . PHE A 1 171 ? -1.556 7.349 7.839 1.00 80.19 171 PHE A O 1
ATOM 1367 N N . HIS A 1 172 ? -2.120 9.311 6.898 1.00 81.69 172 HIS A N 1
ATOM 1368 C CA . HIS A 1 172 ? -0.974 9.391 5.986 1.00 81.69 172 HIS A CA 1
ATOM 1369 C C . HIS A 1 172 ? 0.369 9.474 6.719 1.00 81.69 172 HIS A C 1
ATOM 1371 O O . HIS A 1 172 ? 1.354 8.942 6.219 1.00 81.69 172 HIS A O 1
ATOM 1377 N N . GLY A 1 173 ? 0.417 10.071 7.917 1.00 79.81 173 GLY A N 1
ATOM 1378 C CA . GLY A 1 173 ? 1.644 10.182 8.714 1.00 79.81 173 GLY A CA 1
ATOM 1379 C C . GLY A 1 173 ? 2.348 8.831 8.925 1.00 79.81 173 GLY A C 1
ATOM 1380 O O . GLY A 1 173 ? 3.410 8.613 8.349 1.00 79.81 173 GLY A O 1
ATOM 1381 N N . PRO A 1 174 ? 1.775 7.887 9.691 1.00 78.12 174 PRO A N 1
ATOM 1382 C CA . PRO A 1 174 ? 2.364 6.557 9.865 1.00 78.12 174 PRO A CA 1
ATOM 1383 C C . PRO A 1 174 ? 2.443 5.755 8.560 1.00 78.12 174 PRO A C 1
ATOM 1385 O O . PRO A 1 174 ? 3.394 5.005 8.351 1.00 78.12 174 PRO A O 1
ATOM 1388 N N . ALA A 1 175 ? 1.465 5.927 7.666 1.00 82.06 175 ALA A N 1
ATOM 1389 C CA . ALA A 1 175 ? 1.415 5.208 6.399 1.00 82.06 175 ALA A CA 1
ATOM 13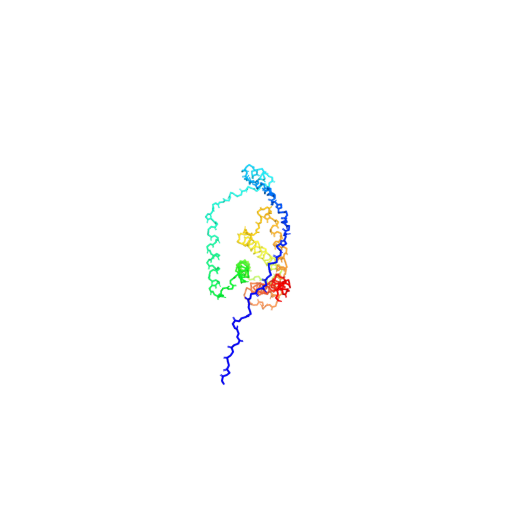90 C C . ALA A 1 175 ? 2.575 5.572 5.447 1.00 82.06 175 ALA A C 1
ATOM 1392 O O . ALA A 1 175 ? 3.025 4.720 4.679 1.00 82.06 175 ALA A O 1
ATOM 1393 N N . SER A 1 176 ? 3.120 6.788 5.553 1.00 84.69 176 SER A N 1
ATOM 1394 C CA . SER A 1 176 ? 4.276 7.240 4.769 1.00 84.69 176 SER A CA 1
ATOM 1395 C C . SER A 1 176 ? 5.539 6.402 5.008 1.00 84.69 176 SER A C 1
ATOM 1397 O O . SER A 1 176 ? 6.321 6.188 4.084 1.00 84.69 176 SER A O 1
ATOM 1399 N N . VAL A 1 177 ? 5.719 5.840 6.210 1.00 87.00 177 VAL A N 1
ATOM 1400 C CA . VAL A 1 177 ? 6.853 4.947 6.511 1.00 87.00 177 VAL A CA 1
ATOM 1401 C C . VAL A 1 177 ? 6.751 3.665 5.685 1.00 87.00 177 VAL A C 1
ATOM 1403 O O . VAL A 1 177 ? 7.722 3.247 5.055 1.00 87.00 177 VAL A O 1
A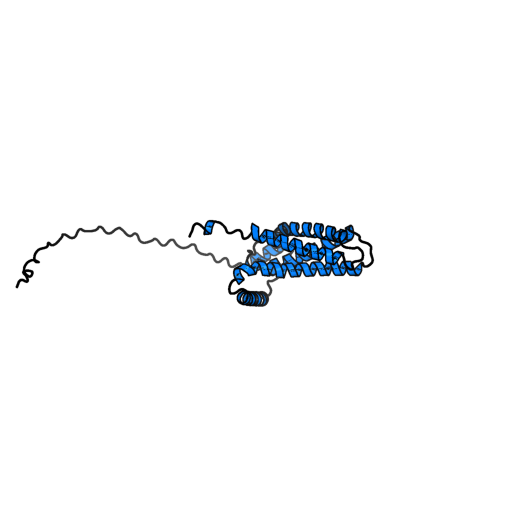TOM 1406 N N . GLY A 1 178 ? 5.555 3.071 5.636 1.00 87.69 178 GLY A N 1
ATOM 1407 C CA . GLY A 1 178 ? 5.285 1.900 4.804 1.00 87.69 178 GLY A CA 1
ATOM 1408 C C . GLY A 1 178 ? 5.440 2.202 3.313 1.00 87.69 178 GLY A C 1
ATOM 1409 O O . GLY A 1 178 ? 5.993 1.383 2.581 1.00 87.69 178 GLY A O 1
ATOM 1410 N N . PHE A 1 179 ? 5.019 3.390 2.873 1.00 89.81 179 PHE A N 1
ATOM 1411 C CA . PHE A 1 179 ? 5.190 3.861 1.498 1.00 89.81 179 PHE A CA 1
ATOM 1412 C C . PHE A 1 179 ? 6.669 3.918 1.092 1.00 89.81 179 PHE A C 1
ATOM 1414 O O . PHE A 1 179 ? 7.066 3.273 0.121 1.00 89.81 179 PHE A O 1
ATOM 1421 N N . VAL A 1 180 ? 7.503 4.616 1.872 1.00 92.75 180 VAL A N 1
ATOM 1422 C CA . VAL A 1 180 ? 8.942 4.750 1.588 1.00 92.75 180 VAL A CA 1
ATOM 1423 C C . VAL A 1 180 ? 9.625 3.384 1.581 1.00 92.75 180 VAL A C 1
ATOM 1425 O O . VAL A 1 180 ? 10.411 3.090 0.680 1.00 92.75 180 VAL A O 1
ATOM 1428 N N . LEU A 1 181 ? 9.290 2.518 2.541 1.00 92.88 181 LEU A N 1
ATOM 1429 C CA . LEU A 1 181 ? 9.850 1.171 2.606 1.00 92.88 181 LEU A CA 1
ATOM 1430 C C . LEU A 1 181 ? 9.427 0.313 1.402 1.00 92.88 181 LEU A C 1
ATOM 1432 O O . LEU A 1 181 ? 10.251 -0.422 0.860 1.00 92.88 181 LEU A O 1
ATOM 1436 N N . THR A 1 182 ? 8.179 0.443 0.940 1.00 93.00 182 THR A N 1
ATOM 1437 C CA . THR A 1 182 ? 7.685 -0.256 -0.260 1.00 93.00 182 THR A CA 1
ATOM 1438 C C . THR A 1 182 ? 8.442 0.195 -1.506 1.00 93.00 182 THR A C 1
ATOM 1440 O O . THR A 1 182 ? 8.881 -0.646 -2.289 1.00 93.00 182 THR A O 1
ATOM 1443 N N . LEU A 1 183 ? 8.659 1.502 -1.682 1.00 92.75 183 LEU A N 1
ATOM 1444 C CA . LEU A 1 183 ? 9.432 2.033 -2.809 1.00 92.75 183 LEU A CA 1
ATOM 1445 C C . LEU A 1 183 ? 10.896 1.588 -2.783 1.00 92.75 183 LEU A C 1
ATOM 1447 O O . LEU A 1 183 ? 11.444 1.222 -3.820 1.00 92.75 183 LEU A O 1
ATOM 1451 N N . ALA A 1 184 ? 11.534 1.601 -1.612 1.00 94.56 184 ALA A N 1
ATOM 1452 C CA . ALA A 1 184 ? 12.925 1.181 -1.481 1.00 94.56 184 ALA A CA 1
ATOM 1453 C C . ALA A 1 184 ? 13.095 -0.313 -1.803 1.00 94.56 184 ALA A C 1
ATOM 1455 O O . ALA A 1 184 ? 13.972 -0.688 -2.583 1.00 94.56 184 ALA A O 1
ATOM 1456 N N . LEU A 1 185 ? 12.232 -1.165 -1.240 1.00 95.44 185 LEU A N 1
ATOM 1457 C CA . LEU A 1 185 ? 12.298 -2.611 -1.446 1.00 95.44 185 LEU A CA 1
ATOM 1458 C C . LEU A 1 185 ? 11.905 -3.021 -2.867 1.00 95.44 185 LEU A C 1
ATOM 1460 O O . LEU A 1 185 ? 12.562 -3.884 -3.439 1.00 95.44 185 LEU A O 1
ATOM 1464 N N . SER A 1 186 ? 10.879 -2.404 -3.458 1.00 93.12 186 SER A N 1
ATOM 1465 C CA . SER A 1 186 ? 10.471 -2.708 -4.839 1.00 93.12 186 SER A CA 1
ATOM 1466 C C . SER A 1 186 ? 11.583 -2.384 -5.835 1.00 93.12 186 SER A C 1
ATOM 1468 O O . SER A 1 186 ? 11.953 -3.243 -6.632 1.00 93.12 186 SER A O 1
ATOM 1470 N N . ASN A 1 187 ? 12.212 -1.211 -5.719 1.00 91.94 187 ASN A N 1
ATOM 1471 C CA . ASN A 1 187 ? 13.368 -0.855 -6.543 1.00 91.94 187 ASN A CA 1
ATOM 1472 C C . ASN A 1 187 ? 14.543 -1.817 -6.348 1.00 91.94 187 ASN A C 1
ATOM 1474 O O . ASN A 1 187 ? 15.142 -2.266 -7.327 1.00 91.94 187 ASN A O 1
ATOM 1478 N N . LEU A 1 188 ? 14.848 -2.175 -5.096 1.00 93.94 188 LEU A N 1
ATOM 1479 C CA . LEU A 1 188 ? 15.882 -3.162 -4.799 1.00 93.94 188 LEU A CA 1
ATOM 1480 C C . LEU A 1 188 ? 15.575 -4.504 -5.484 1.00 93.94 188 LEU A C 1
ATOM 1482 O O . LEU A 1 188 ? 16.447 -5.074 -6.136 1.00 93.94 188 LEU A O 1
ATOM 1486 N N . PHE A 1 189 ? 14.338 -4.994 -5.401 1.00 93.88 189 PHE A N 1
ATOM 1487 C CA . PHE A 1 189 ? 13.956 -6.262 -6.019 1.00 93.88 189 PHE A CA 1
ATOM 1488 C C . PHE A 1 189 ? 13.944 -6.218 -7.546 1.00 93.88 189 PHE A C 1
ATOM 1490 O O . PHE A 1 189 ? 14.379 -7.190 -8.154 1.00 93.88 189 PHE A O 1
ATOM 1497 N N . VAL A 1 190 ? 13.560 -5.108 -8.184 1.00 90.00 190 VAL A N 1
ATOM 1498 C CA . VAL A 1 190 ? 13.659 -4.965 -9.652 1.00 90.00 190 VAL A CA 1
ATOM 1499 C C . VAL A 1 190 ? 15.107 -5.100 -10.146 1.00 90.00 190 VAL A C 1
ATOM 1501 O O . VAL A 1 190 ? 15.359 -5.683 -11.212 1.00 90.00 190 VAL A O 1
ATOM 1504 N N . ILE A 1 191 ? 16.067 -4.587 -9.368 1.00 89.62 191 ILE A N 1
ATOM 1505 C CA . ILE A 1 191 ? 17.501 -4.708 -9.660 1.00 89.62 191 ILE A CA 1
ATOM 1506 C C . ILE A 1 191 ? 17.969 -6.157 -9.468 1.00 89.62 191 ILE A C 1
ATOM 1508 O O . ILE A 1 191 ? 18.666 -6.688 -10.331 1.00 89.62 191 ILE A O 1
ATOM 1512 N N . LEU A 1 192 ? 17.566 -6.803 -8.368 1.00 92.31 192 LEU A N 1
ATOM 1513 C CA . LEU A 1 192 ? 18.007 -8.157 -8.011 1.00 92.31 192 LEU A CA 1
ATOM 1514 C C . LEU A 1 192 ? 17.360 -9.266 -8.857 1.00 92.31 192 LEU A C 1
ATOM 1516 O O . LEU A 1 192 ? 17.976 -10.307 -9.080 1.00 92.31 192 LEU A O 1
ATOM 1520 N N . LEU A 1 193 ? 16.123 -9.076 -9.318 1.00 90.12 193 LEU A N 1
ATOM 1521 C CA . LEU A 1 193 ? 15.388 -10.091 -10.067 1.00 90.12 193 LEU A CA 1
ATOM 1522 C C . LEU A 1 193 ? 15.903 -10.213 -11.516 1.00 90.12 193 LEU A C 1
ATOM 1524 O O . LEU A 1 193 ? 16.184 -9.193 -12.169 1.00 90.12 193 LEU A O 1
ATOM 1528 N N . PRO A 1 194 ? 15.959 -11.438 -12.078 1.00 86.69 194 PRO A N 1
ATOM 1529 C CA . PRO A 1 194 ? 16.442 -11.661 -13.436 1.00 86.69 194 PRO A CA 1
ATOM 1530 C C . PRO A 1 194 ? 15.680 -10.843 -14.485 1.00 86.69 194 PRO A C 1
ATOM 1532 O O . PRO A 1 194 ? 14.463 -10.674 -14.413 1.00 86.69 194 PRO A O 1
ATOM 1535 N N . ALA A 1 195 ? 16.397 -10.324 -15.485 1.00 80.81 195 ALA A N 1
ATOM 1536 C CA . ALA A 1 195 ? 15.804 -9.462 -16.511 1.00 80.81 195 ALA A CA 1
ATOM 1537 C C . ALA A 1 195 ? 14.854 -10.186 -17.476 1.00 80.81 195 ALA A C 1
ATOM 1539 O O . ALA A 1 195 ? 13.997 -9.545 -18.066 1.00 80.81 195 ALA A O 1
ATOM 1540 N N . HIS A 1 196 ? 14.990 -11.505 -17.614 1.00 81.00 196 HIS A N 1
ATOM 1541 C CA . HIS A 1 196 ? 14.137 -12.331 -18.471 1.00 81.00 196 HIS A CA 1
ATOM 1542 C C . HIS A 1 196 ? 12.821 -12.746 -17.796 1.00 81.00 196 HIS A C 1
ATOM 1544 O O . HIS A 1 196 ? 12.001 -13.416 -18.418 1.00 81.00 196 HIS A O 1
ATOM 1550 N N . LEU A 1 197 ? 12.629 -12.402 -16.519 1.00 82.56 197 LEU A N 1
ATOM 1551 C CA . LEU A 1 197 ? 11.414 -12.740 -15.794 1.00 82.56 197 LEU A CA 1
ATOM 1552 C C . LEU A 1 197 ? 10.274 -11.815 -16.263 1.00 82.56 197 LEU A C 1
ATOM 1554 O O . LEU A 1 197 ? 10.409 -10.594 -16.122 1.00 82.56 197 LEU A O 1
ATOM 1558 N N . PRO A 1 198 ? 9.164 -12.351 -16.801 1.00 80.56 198 PRO A N 1
ATOM 1559 C CA . PRO A 1 198 ? 8.033 -11.525 -17.199 1.00 80.56 198 PRO A CA 1
ATOM 1560 C C . PRO A 1 198 ? 7.442 -10.834 -15.968 1.00 80.56 198 PRO A C 1
ATOM 1562 O O . PRO A 1 198 ? 7.379 -11.421 -14.886 1.00 80.56 198 PRO A O 1
ATOM 1565 N N . HIS A 1 199 ? 7.015 -9.582 -16.136 1.00 83.69 199 HIS A N 1
ATOM 1566 C CA . HIS A 1 199 ? 6.379 -8.792 -15.078 1.00 83.69 199 HIS A CA 1
ATOM 1567 C C . HIS A 1 199 ? 7.213 -8.675 -13.791 1.00 83.69 199 HIS A C 1
ATOM 1569 O O . HIS A 1 199 ? 6.680 -8.666 -12.678 1.00 83.69 199 HIS A O 1
ATOM 1575 N N . ASN A 1 200 ? 8.539 -8.564 -13.935 1.00 87.06 200 ASN A N 1
ATOM 1576 C CA . ASN A 1 200 ? 9.480 -8.412 -12.822 1.00 87.06 200 ASN A CA 1
ATOM 1577 C C . ASN A 1 200 ? 9.042 -7.299 -11.843 1.00 87.06 200 ASN A C 1
ATOM 1579 O O . ASN A 1 200 ? 9.047 -7.508 -10.632 1.00 87.06 200 ASN A O 1
ATOM 1583 N N . SER A 1 201 ? 8.541 -6.167 -12.350 1.00 87.50 201 SER A N 1
ATOM 1584 C CA . SER A 1 201 ? 8.025 -5.066 -11.526 1.00 87.50 201 SER A CA 1
ATOM 1585 C C . SER A 1 201 ? 6.867 -5.460 -10.606 1.00 87.50 201 SER A C 1
ATOM 1587 O O . SER A 1 201 ? 6.806 -4.988 -9.473 1.00 87.50 201 SER A O 1
ATOM 1589 N N . VAL A 1 202 ? 5.973 -6.347 -11.050 1.00 90.62 202 VAL A N 1
ATOM 1590 C CA . VAL A 1 202 ? 4.836 -6.825 -10.246 1.00 90.62 202 VAL A CA 1
ATOM 1591 C C . VAL A 1 202 ? 5.326 -7.736 -9.126 1.00 90.62 202 VAL A C 1
ATOM 1593 O O . VAL A 1 202 ? 4.899 -7.602 -7.981 1.00 90.62 202 VAL A O 1
ATOM 1596 N N . ILE A 1 203 ? 6.262 -8.635 -9.437 1.00 91.56 203 ILE A N 1
ATOM 1597 C CA . ILE A 1 203 ? 6.844 -9.572 -8.468 1.00 91.56 203 ILE A CA 1
ATOM 1598 C C . ILE A 1 203 ? 7.660 -8.810 -7.418 1.00 91.56 203 ILE A C 1
ATOM 1600 O O . ILE A 1 203 ? 7.490 -9.038 -6.220 1.00 91.56 203 ILE A O 1
ATOM 1604 N N . ALA A 1 204 ? 8.479 -7.852 -7.854 1.00 92.44 204 ALA A N 1
ATOM 1605 C CA . ALA A 1 204 ? 9.230 -6.961 -6.980 1.00 92.44 204 ALA A CA 1
ATOM 1606 C C . ALA A 1 204 ? 8.309 -6.199 -6.015 1.00 92.44 204 ALA A C 1
ATOM 1608 O O . ALA A 1 204 ? 8.545 -6.182 -4.804 1.00 92.44 204 ALA A O 1
ATOM 1609 N N . GLN A 1 205 ? 7.220 -5.623 -6.532 1.00 93.62 205 GLN A N 1
ATOM 1610 C CA . GLN A 1 205 ? 6.234 -4.916 -5.719 1.00 93.62 205 GLN A CA 1
ATOM 1611 C C . GLN A 1 205 ? 5.534 -5.856 -4.726 1.00 93.62 205 GLN A C 1
ATOM 1613 O O . GLN A 1 205 ? 5.375 -5.509 -3.556 1.00 93.62 205 GLN A O 1
ATOM 1618 N N . ALA A 1 206 ? 5.159 -7.067 -5.149 1.00 93.62 206 ALA A N 1
ATOM 1619 C CA . ALA A 1 206 ? 4.522 -8.055 -4.280 1.00 93.62 206 ALA A CA 1
ATOM 1620 C C . ALA A 1 206 ? 5.436 -8.469 -3.116 1.00 93.62 206 ALA A C 1
ATOM 1622 O O . ALA A 1 206 ? 5.000 -8.485 -1.963 1.00 93.62 206 ALA A O 1
ATOM 1623 N N . MET A 1 207 ? 6.718 -8.735 -3.390 1.00 94.81 207 MET A N 1
ATOM 1624 C CA . MET A 1 207 ? 7.709 -9.047 -2.355 1.00 94.81 207 MET A CA 1
ATOM 1625 C C . MET A 1 207 ? 7.882 -7.887 -1.368 1.00 94.81 207 MET A C 1
ATOM 1627 O O . MET A 1 207 ? 7.901 -8.106 -0.154 1.00 94.81 207 MET A O 1
ATOM 1631 N N . ALA A 1 208 ? 7.953 -6.650 -1.870 1.00 94.31 208 ALA A N 1
ATOM 1632 C CA . ALA A 1 208 ? 8.040 -5.457 -1.033 1.00 94.31 208 ALA A CA 1
ATOM 1633 C C . ALA A 1 208 ? 6.824 -5.326 -0.104 1.00 94.31 208 ALA A C 1
ATOM 1635 O O . ALA A 1 208 ? 6.990 -5.158 1.104 1.00 94.31 208 ALA A O 1
ATOM 1636 N N . ILE A 1 209 ? 5.608 -5.485 -0.638 1.00 92.62 209 ILE A N 1
ATOM 1637 C CA . ILE A 1 209 ? 4.359 -5.418 0.132 1.00 92.62 209 ILE A CA 1
ATOM 1638 C C . ILE A 1 209 ? 4.329 -6.470 1.246 1.00 92.62 209 ILE A C 1
ATOM 1640 O O . ILE A 1 209 ? 3.948 -6.144 2.371 1.00 92.62 209 ILE A O 1
ATOM 1644 N N . VAL A 1 210 ? 4.737 -7.715 0.974 1.00 92.00 210 VAL A N 1
ATOM 1645 C CA . VAL A 1 210 ? 4.756 -8.787 1.987 1.00 92.00 210 VAL A CA 1
ATOM 1646 C C . VAL A 1 210 ? 5.674 -8.417 3.153 1.00 92.00 210 VAL A C 1
ATOM 1648 O O . VAL A 1 210 ? 5.270 -8.510 4.315 1.00 92.00 210 VAL A O 1
ATOM 1651 N N . ILE A 1 211 ? 6.883 -7.937 2.855 1.00 92.31 211 ILE A N 1
ATOM 1652 C CA . ILE A 1 211 ? 7.856 -7.541 3.879 1.00 92.31 211 ILE A CA 1
ATOM 1653 C C . ILE A 1 211 ? 7.349 -6.332 4.667 1.00 92.31 211 ILE A C 1
ATOM 1655 O O . ILE A 1 211 ? 7.349 -6.356 5.896 1.00 92.31 211 ILE A O 1
ATOM 1659 N N . VAL A 1 212 ? 6.863 -5.295 3.983 1.00 90.56 212 VAL A N 1
ATOM 1660 C CA . VAL A 1 212 ? 6.328 -4.081 4.619 1.00 90.56 212 VAL A CA 1
ATOM 1661 C C . VAL A 1 212 ? 5.136 -4.415 5.509 1.00 90.56 212 VAL A C 1
ATOM 1663 O O . VAL A 1 212 ? 5.033 -3.901 6.619 1.00 90.56 212 VAL A O 1
ATOM 1666 N N . THR A 1 213 ? 4.262 -5.322 5.075 1.00 85.50 213 THR A N 1
ATOM 1667 C CA . THR A 1 213 ? 3.123 -5.788 5.876 1.00 85.50 213 THR A CA 1
ATOM 1668 C C . THR A 1 213 ? 3.596 -6.500 7.141 1.00 85.50 213 THR A C 1
ATOM 1670 O O . THR A 1 213 ? 3.075 -6.226 8.222 1.00 85.50 213 THR A O 1
ATOM 1673 N N . ALA A 1 214 ? 4.618 -7.357 7.044 1.00 84.81 214 ALA A N 1
ATOM 1674 C CA . ALA A 1 214 ? 5.210 -8.022 8.203 1.00 84.81 214 ALA A CA 1
ATOM 1675 C C . ALA A 1 214 ? 5.871 -7.025 9.173 1.00 84.81 214 ALA A C 1
ATOM 1677 O O . ALA A 1 214 ? 5.701 -7.141 10.390 1.00 84.81 214 ALA A O 1
ATOM 1678 N N . VAL A 1 215 ? 6.570 -6.009 8.656 1.00 84.88 215 VAL A N 1
ATOM 1679 C CA . VAL A 1 215 ? 7.165 -4.933 9.465 1.00 84.88 215 VAL A CA 1
ATOM 1680 C C . VAL A 1 215 ? 6.078 -4.109 10.157 1.00 84.88 215 VAL A C 1
ATOM 1682 O O . VAL A 1 215 ? 6.133 -3.938 11.376 1.00 84.88 215 VAL A O 1
ATOM 1685 N N . ASN A 1 216 ? 5.052 -3.674 9.422 1.00 81.50 216 ASN A N 1
ATOM 1686 C CA . ASN A 1 216 ? 3.917 -2.924 9.966 1.00 81.50 216 ASN A CA 1
ATOM 1687 C C . ASN A 1 216 ? 3.197 -3.728 11.055 1.00 81.50 216 ASN A C 1
ATOM 1689 O O . ASN A 1 216 ? 2.902 -3.206 12.130 1.00 81.50 216 ASN A O 1
ATOM 1693 N N . PHE A 1 217 ? 2.976 -5.024 10.822 1.00 76.75 217 PHE A N 1
ATOM 1694 C CA . PHE A 1 217 ? 2.404 -5.925 11.817 1.00 76.75 217 PHE A CA 1
ATOM 1695 C C . PHE A 1 217 ? 3.266 -6.011 13.081 1.00 76.75 217 PHE A C 1
ATOM 1697 O O . PHE A 1 217 ? 2.757 -5.892 14.196 1.00 76.75 217 PHE A O 1
ATOM 1704 N N . THR A 1 218 ? 4.576 -6.174 12.914 1.00 77.81 218 THR A N 1
ATOM 1705 C CA . THR A 1 218 ? 5.538 -6.277 14.015 1.00 77.81 218 THR A CA 1
ATOM 1706 C C . THR A 1 218 ? 5.570 -4.992 14.845 1.00 77.81 218 THR A C 1
ATOM 1708 O O . THR A 1 218 ? 5.500 -5.045 16.076 1.00 77.81 218 THR A O 1
ATOM 1711 N N . MET A 1 219 ? 5.572 -3.829 14.187 1.00 73.06 219 MET A N 1
ATOM 1712 C CA . MET A 1 219 ? 5.482 -2.524 14.845 1.00 73.06 219 MET A CA 1
ATOM 1713 C C . MET A 1 219 ? 4.191 -2.385 15.655 1.00 73.06 219 MET A C 1
ATOM 1715 O O . MET A 1 219 ? 4.244 -2.054 16.839 1.00 73.06 219 MET A O 1
ATOM 1719 N N . HIS A 1 220 ? 3.036 -2.710 15.070 1.00 65.94 220 HIS A N 1
ATOM 1720 C CA . HIS A 1 220 ? 1.764 -2.662 15.792 1.00 65.94 220 HIS A CA 1
ATOM 1721 C C . HIS A 1 220 ? 1.712 -3.661 16.955 1.00 65.94 220 HIS A C 1
ATOM 1723 O O . HIS A 1 220 ? 1.198 -3.343 18.029 1.00 65.94 220 HIS A O 1
ATOM 1729 N N . ARG A 1 221 ? 2.289 -4.857 16.798 1.00 67.69 221 ARG A N 1
ATOM 1730 C CA . ARG A 1 221 ? 2.318 -5.871 17.856 1.00 67.69 221 ARG A CA 1
ATOM 1731 C C . ARG A 1 221 ? 3.157 -5.436 19.057 1.00 67.69 221 ARG A C 1
ATOM 1733 O O . ARG A 1 221 ? 2.698 -5.600 20.187 1.00 67.69 221 ARG A O 1
ATOM 1740 N N . PHE A 1 222 ? 4.353 -4.897 18.831 1.00 67.75 222 PHE A N 1
ATOM 1741 C CA . PHE A 1 222 ? 5.275 -4.538 19.913 1.00 67.75 222 PHE A CA 1
ATOM 1742 C C . PHE A 1 222 ? 5.023 -3.149 20.507 1.00 67.75 222 PHE A C 1
ATOM 1744 O O . PHE A 1 222 ? 5.244 -2.960 21.705 1.00 67.75 222 PHE A O 1
ATOM 1751 N N . TRP A 1 223 ? 4.538 -2.193 19.709 1.00 61.22 223 TRP A N 1
ATOM 1752 C CA . TRP A 1 223 ? 4.290 -0.825 20.167 1.00 61.22 223 TRP A CA 1
ATOM 1753 C C . TRP A 1 223 ? 2.863 -0.637 20.691 1.00 61.22 223 TRP A C 1
ATOM 1755 O O . TRP A 1 223 ? 2.676 -0.083 21.771 1.00 61.22 223 TRP A O 1
ATOM 1765 N N . THR A 1 224 ? 1.844 -1.099 19.959 1.00 54.22 224 THR A N 1
ATOM 1766 C CA . THR A 1 224 ? 0.437 -0.789 20.277 1.00 54.22 224 THR A CA 1
ATOM 1767 C C . THR A 1 224 ? -0.152 -1.714 21.346 1.00 54.22 224 THR A C 1
ATOM 1769 O O . THR A 1 224 ? -0.943 -1.261 22.167 1.00 54.22 224 THR A O 1
ATOM 1772 N N . TYR A 1 225 ? 0.250 -2.988 21.390 1.00 49.53 225 TYR A N 1
ATOM 1773 C CA . TYR A 1 225 ? -0.315 -3.989 22.313 1.00 49.53 225 TYR A CA 1
ATOM 1774 C C . TYR A 1 225 ? 0.613 -4.383 23.463 1.00 49.53 225 TYR A C 1
ATOM 1776 O O . TYR A 1 225 ? 0.464 -5.467 24.035 1.00 49.53 225 TYR A O 1
ATOM 1784 N N . ARG A 1 226 ? 1.583 -3.533 23.812 1.00 48.66 226 ARG A N 1
ATOM 1785 C CA . ARG A 1 226 ? 2.420 -3.773 24.989 1.00 48.66 226 ARG A CA 1
ATOM 1786 C C . ARG A 1 226 ? 1.498 -3.854 26.218 1.00 48.66 226 ARG A C 1
ATOM 1788 O O . ARG A 1 226 ? 0.775 -2.889 26.463 1.00 48.66 226 ARG A O 1
ATOM 1795 N N . PRO A 1 227 ? 1.481 -4.967 26.978 1.00 50.12 227 PRO A N 1
ATOM 1796 C CA . PRO A 1 227 ? 0.686 -5.046 28.195 1.00 50.12 227 PRO A CA 1
ATOM 1797 C C . PRO A 1 227 ? 1.161 -3.938 29.129 1.00 50.12 227 PRO A C 1
ATOM 1799 O O . PRO A 1 227 ? 2.324 -3.924 29.542 1.00 50.12 227 PRO A O 1
ATOM 1802 N N . SER A 1 228 ? 0.300 -2.967 29.422 1.00 46.84 228 SER A N 1
ATOM 1803 C CA . SER A 1 228 ? 0.588 -1.989 30.459 1.00 46.84 228 SER A CA 1
ATOM 1804 C C . SER A 1 228 ? 0.771 -2.757 31.769 1.00 46.84 228 SER A C 1
ATOM 1806 O O . SER A 1 228 ? -0.104 -3.507 32.201 1.00 46.84 228 SER A O 1
ATOM 1808 N N . LYS A 1 229 ? 1.939 -2.592 32.404 1.00 53.84 229 LYS A N 1
ATOM 1809 C CA . LYS A 1 229 ? 2.291 -3.250 33.677 1.00 53.84 229 LYS A CA 1
ATOM 1810 C C . LYS A 1 229 ? 1.301 -2.953 34.817 1.00 53.84 229 LYS A C 1
ATOM 1812 O O . LYS A 1 229 ? 1.351 -3.618 35.843 1.00 53.84 229 LYS A O 1
ATOM 1817 N N . SER A 1 230 ? 0.373 -2.016 34.634 1.00 52.25 230 SER A N 1
ATOM 1818 C CA . SER A 1 230 ? -0.658 -1.646 35.606 1.00 52.25 230 SER A CA 1
ATOM 1819 C C . SER A 1 230 ? -1.651 -2.767 35.947 1.00 52.25 230 SER A C 1
ATOM 1821 O O . SER A 1 230 ? -2.291 -2.678 36.985 1.00 52.25 230 SER A O 1
ATOM 1823 N N . ALA A 1 231 ? -1.765 -3.831 35.141 1.00 48.19 231 ALA A N 1
ATOM 1824 C CA . ALA A 1 231 ? -2.611 -4.990 35.465 1.00 48.19 231 ALA A CA 1
ATOM 1825 C C . ALA A 1 231 ? -1.892 -6.090 36.276 1.00 48.19 231 ALA A C 1
ATOM 1827 O O . ALA A 1 231 ? -2.544 -6.994 36.786 1.00 48.19 231 ALA A O 1
ATOM 1828 N N . ALA A 1 232 ? -0.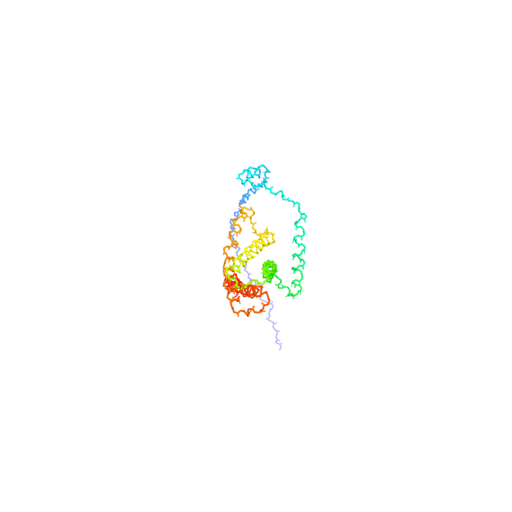562 -6.026 36.409 1.00 46.97 232 ALA A N 1
ATOM 1829 C CA . ALA A 1 232 ? 0.232 -7.025 37.135 1.00 46.97 232 ALA A CA 1
ATOM 1830 C C . ALA A 1 232 ? 0.467 -6.669 38.616 1.00 46.97 232 ALA A C 1
ATOM 1832 O O . ALA A 1 232 ? 1.072 -7.452 39.334 1.00 46.97 232 ALA A O 1
ATOM 1833 N N . ALA A 1 233 ? 0.004 -5.500 39.070 1.00 50.06 233 ALA A N 1
ATOM 1834 C CA . ALA A 1 233 ? 0.059 -5.084 40.476 1.00 50.06 233 ALA A CA 1
ATOM 1835 C C . ALA A 1 233 ? -1.279 -5.292 41.218 1.00 50.06 233 ALA A C 1
ATOM 1837 O O . ALA A 1 233 ? -1.426 -4.841 42.349 1.00 50.06 233 ALA A O 1
ATOM 1838 N N . ALA A 1 234 ? -2.258 -5.934 40.570 1.00 49.53 234 ALA A N 1
ATOM 1839 C CA . ALA A 1 234 ? -3.585 -6.217 41.124 1.00 49.53 234 ALA A CA 1
ATOM 1840 C C . ALA A 1 234 ? -3.852 -7.725 41.323 1.00 49.53 234 ALA A C 1
ATOM 1842 O O . ALA A 1 234 ? -4.996 -8.108 41.562 1.00 49.53 234 ALA A O 1
ATOM 1843 N N . HIS A 1 235 ? -2.816 -8.563 41.212 1.00 40.84 235 HIS A N 1
ATOM 1844 C CA . HIS A 1 235 ? -2.856 -9.994 41.514 1.00 40.84 235 HIS A CA 1
ATOM 1845 C C . HIS A 1 235 ? -1.805 -10.345 42.559 1.00 40.84 235 HIS A C 1
ATOM 1847 O O . HIS A 1 235 ? -0.659 -9.867 42.402 1.00 40.84 235 HIS A O 1
#

Foldseek 3Di:
DDDDDDDPDDDDDDDDDDDDDDDPDDDPPDPDPPDPPPPPPPPCVVVVVVCVPPVDHPDPPPDPVVVVVLVPVLVVVLVVQCVVVVNCSVVCVVVVVCCVLLVVLLVQLLVQLCVVLVVDPPDAPDLVVLLVSNLVSLVVSLVSSLVCCCVRPCVVPDDPPDDPVVSSVVSVVVVVVLSVQLSVQLSVQLVVDDRPDRSSSSVSSNVSSVVSSVVVVVCCVCPVPDPDCVVVVVD

Secondary structure (DSSP, 8-state):
------SS------------PPPP-------------------THHHHHHHHHHS--------HHHHHHHHHHHHHHHHHHHHHHTS-HHHHHHHHHHHHHHHHHHHHHHHHHHHHHHHHTT----HHHHHHHHHHHHHHHHHHHHHHIIIIIITTTS-TTS-HHHHHHHHHHHHHHHHHHHHHHHHHHHHHS-TTSTTHHHHHHHHHHHHHHHHHHHHIIIIIS---GGGTT--

Sequence (235 aa):
MRVDDETRKRQVVSQMPTAHVPVPDVMPPELVPTRKLRSIRPTGEDTLVLAGISGITPIPVRTQDDLIIDAVWFRSFHAWLDRASGGRAAKLMPLLSFLVIGGSASVLNLVIIFALDFIRHPMPKDLVLHTIYSAIATEVSLIYNFMLNDRFTFRALVDMRRSWLQRCIRFHGPASVGFVLTLALSNLFVILLPAHLPHNSVIAQAMAIVIVTAVNFTMHRFWTYRPSKSAAAAH

Mean predicted aligned error: 16.3 Å

pLDDT: mean 71.62, std 17.97, range [35.62, 95.56]

Nearest PDB structures (foldseek):
  7e1v-assembly1_G  TM=3.059E-01  e=5.879E-01  Mycolicibacterium smegmatis MC2 51
  8q1b-assembly1_c  TM=2.703E-01  e=3.778E-01  Schizosaccharomyces pombe
  8hcr-assembly1_S  TM=3.013E-01  e=1.495E+00  Mycobacterium tuberculosis variant bovis BCG
  7kzn-assembly1_C  TM=2.184E-01  e=9.666E+00  Chlamydomonas reinhardtii

Radius of gyration: 34.49 Å; Cα contacts (8 Å, |Δi|>4): 104; chains: 1; bounding box: 50×74×117 Å

Solvent-accessible surface area (backbone atoms only — not comparable to full-atom values): 14419 Å² total; per-residue (Å²): 136,88,87,84,94,79,91,84,83,89,80,89,84,80,90,75,84,83,77,84,78,82,81,78,86,77,74,77,83,78,78,75,80,77,74,80,80,75,78,78,71,82,58,72,65,66,62,54,62,62,33,72,79,66,82,51,77,75,73,76,86,74,57,77,66,63,63,50,61,67,45,50,59,54,49,53,49,48,58,48,40,23,64,75,54,74,72,45,27,85,79,45,45,68,57,50,52,49,50,53,51,47,46,52,20,52,51,51,23,48,52,46,42,41,53,58,49,63,78,49,67,90,64,76,95,49,66,66,60,49,50,53,47,53,49,53,25,46,51,54,21,47,53,49,34,45,53,50,39,49,64,69,67,37,57,86,74,50,71,86,85,62,57,70,66,64,54,49,52,64,51,47,57,68,47,46,58,51,49,55,52,32,55,54,40,19,55,52,34,48,69,71,44,64,87,87,46,81,64,39,65,42,55,16,41,52,55,17,49,54,52,41,50,52,49,53,49,50,50,47,53,64,66,72,60,55,80,66,70,79,69,69,79,77,114

=== Feature glossary ===
Key to the feature types in this record:

Secondary structure (8-state, DSSP). Secondary structure is the local, repeating backbone conformation. DSSP classifies it into eight states by reading the hydrogen-bond network: three helix types (H, G, I), two β types (E, B), two non-regular types (T, S), and unstructured coil (-).

Backbone torsions (φ/ψ). Backbone dihedral angles. Every residue except chain termini has a φ (preceding-C → N → Cα → C) and a ψ (N → Cα → C → next-N). They are reported in degrees following the IUPAC sign convention. Secondary structure is essentially a statement about which (φ, ψ) basin each residue occupies.

Predicted aligned error. Predicted Aligned Error (PAE) is an AlphaFold confidence matrix: entry (i, j) is the expected error in the position of residue j, in ångströms, when the prediction is superimposed on the true structure at residue i. Low PAE within a block of residues means that block is internally rigid and well-predicted; high PAE between two blocks means their relative placement is uncertain even if each block individually is confident.

B-factor. B-factor (Debye–Waller factor) reflects atomic displacement in the crystal lattice. It is an experimental observable (units Å²), not a prediction; low values mean the atom is pinned down, high values mean it moves or is heterogeneous across the crystal.

Secondary structure (3-state, P-SEA). Three-state secondary structure (P-SEA) collapses the eight DSSP classes into helix (a), strand (b), and coil (c). P-SEA assigns these from Cα geometry alone — distances and angles — without requiring backbone oxygens, so it works on any Cα trace.

Sequence. Primary structure: the covalent order of the twenty standard amino acids along the backbone. Two proteins with the same sequence will (almost always) fold to the same structure; two with 30% identity often share a fold but not the details.

pLDDT. pLDDT is the predicted lDDT-Cα score: AlphaFold's confidence that the local environment of each residue (all inter-atomic distances within 15 Å) is correctly placed. It is a per-residue number between 0 and 100, with higher meaning more reliable.

InterPro / GO / CATH / organism. Functional annotations link the protein to curated databases. InterPro entries identify conserved domains and families by matching the sequence against member-database signatures (Pfam, PROSITE, CDD, …). Gene Ontology (GO) terms describe molecular function, biological process, and cellular component in a controlled vocabulary. CATH places the structure in a hierarchical fold classification (Class/Architecture/Topology/Homologous-superfamily). The organism is the source species.

Contact-map, Ramachandran, and PAE plots. Three diagnostic plots accompany the record. The Cα contact map visualizes the tertiary structure as a 2D adjacency matrix (8 Å cutoff, sequence-local contacts suppressed). The Ramachandran plot shows the distribution of backbone (φ, ψ) torsions, with points in the α and β basins reflecting secondary structure content. The PAE plot shows AlphaFold's inter-residue confidence as a color matrix.

mmCIF coordinates. The mmCIF table is the protein's shape written out atom by atom. For each backbone N, Cα, C, and carbonyl O, it records an (x, y, z) coordinate triple in Å plus the residue type, chain letter, and residue number.

Radius of gyrati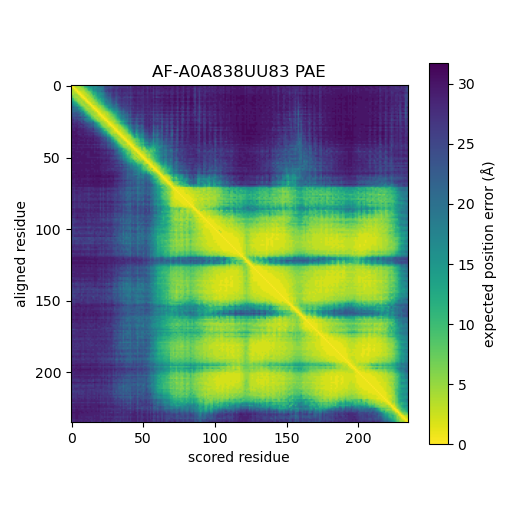on, Cα contacts, bounding box. Three whole-structure scalars: the radius of gyration (RMS distance of Cα from centroid, in Å), the count of Cα–Cα contacts (pairs closer than 8 Å and separated by more than four residues in sequence — i.e. tertiary, not local, contacts), and the bounding-box dimensions. Together they distinguish compact globular folds from extended fibres or disordered chains.

Foldseek 3Di. The Foldseek 3Di string encodes local tertiary geometry as a 20-letter alphabet — one character per residue — derived from the relative positions of nearby Cα atoms. Unlike the amino-acid sequence, 3Di is a direct function of the 3D structure, so two proteins with the same fold have similar 3Di strings even at low sequence identity.

Rendered structure images. Six rendered views show the 3D structure from the faces of a cube — i.e. along ±x, ±y, ±z. Rendering representation is drawn randomly per protein from cartoon (secondary-structure ribbons), sticks (backbone bonds), or molecular surface; coloring is either N→C rainbow (blue at the N-terminus through red at the C-terminus) or one color per chain.

Nearest PDB structures. The Foldseek neighbor list gives the closest experimentally determined structures in the PDB, ranked by structural alignment. TM-score near 1 means near-identical fold; near 0.3 means only rough topology match. This is how one finds what a novel AlphaFold prediction most resembles in the solved-structure universe.

Solvent-accessible surface area. SASA measures how much of the protein is reachable by solvent. It is computed by rolling a water-sized probe over the atomic surface and summing the exposed area (Å²). Per-residue SASA distinguishes core (buried, low SASA) from surface (exposed, high SASA) residues; total SASA is a whole-molecule size measure.